Protein AF-A0A2D6IM66-F1 (afdb_monomer)

Nearest PDB structures (foldseek):
  6egs-assembly1_A  TM=6.282E-01  e=2.898E-07  Homo sapiens
  2z86-assembly1_A  TM=6.548E-01  e=1.686E-06  Escherichia coli
  8bz8-assembly2_D  TM=4.726E-01  e=1.027E-08  Listeria monocytogenes
  5hea-assembly1_A  TM=4.832E-01  e=6.382E-07  Streptococcus parasanguinis FW213
  6tqg-assembly1_C  TM=3.769E-01  e=3.530E-04  Pseudomonas aeruginosa

Radius of gyration: 18.78 Å; Cα contacts (8 Å, |Δi|>4): 529; chains: 1; bounding box: 43×39×56 Å

Mean predicted aligned error: 4.08 Å

Structure (mmCIF, N/CA/C/O backbone):
data_AF-A0A2D6IM66-F1
#
_entry.id   AF-A0A2D6IM66-F1
#
loop_
_atom_site.group_PDB
_atom_site.id
_atom_site.type_symbol
_atom_site.label_atom_id
_atom_site.label_alt_id
_atom_site.label_comp_id
_atom_site.label_asym_id
_atom_site.label_entity_id
_atom_site.label_seq_id
_atom_site.pdbx_PDB_ins_code
_atom_site.Cartn_x
_atom_site.Cartn_y
_atom_site.Cartn_z
_atom_site.occupancy
_atom_site.B_iso_or_equiv
_atom_site.auth_seq_id
_atom_site.auth_comp_id
_atom_site.auth_asym_id
_atom_site.auth_atom_id
_atom_site.pdbx_PDB_model_num
ATOM 1 N N . MET A 1 1 ? -12.657 7.167 21.399 1.00 74.81 1 MET A N 1
ATOM 2 C CA . MET A 1 1 ? -12.682 7.516 19.960 1.00 74.81 1 MET A CA 1
ATOM 3 C C . MET A 1 1 ? -12.787 6.211 19.191 1.00 74.81 1 MET A C 1
ATOM 5 O O . MET A 1 1 ? -12.173 5.260 19.649 1.00 74.81 1 MET A O 1
ATOM 9 N N . GLN A 1 2 ? -13.579 6.144 18.117 1.00 94.25 2 GLN A N 1
ATOM 10 C CA . GLN A 1 2 ? -13.809 4.895 17.370 1.00 94.25 2 GLN A CA 1
ATOM 11 C C . GLN A 1 2 ? -13.023 4.867 16.054 1.00 94.25 2 GLN A C 1
ATOM 13 O O . GLN A 1 2 ? -13.019 5.868 15.326 1.00 94.25 2 GLN A O 1
ATOM 18 N N . LEU A 1 3 ? -12.405 3.727 15.748 1.00 98.38 3 LEU A N 1
ATOM 19 C CA . LEU A 1 3 ? -11.647 3.462 14.527 1.00 98.38 3 LEU A CA 1
ATOM 20 C C . LEU A 1 3 ? -12.391 2.494 13.605 1.00 98.38 3 LEU A C 1
ATOM 22 O O . LEU A 1 3 ? -12.721 1.379 14.005 1.00 98.38 3 LEU A O 1
ATOM 26 N N . SER A 1 4 ? -12.554 2.890 12.343 1.00 98.75 4 SER A N 1
ATOM 27 C CA . SER A 1 4 ? -12.973 1.990 11.268 1.00 98.75 4 SER A CA 1
ATOM 28 C C . SER A 1 4 ? -11.780 1.634 10.383 1.00 98.75 4 SER A C 1
ATOM 30 O O . SER A 1 4 ? -11.225 2.497 9.698 1.00 98.75 4 SER A O 1
ATOM 32 N N . ALA A 1 5 ? -11.396 0.360 10.359 1.00 98.62 5 ALA A N 1
ATOM 33 C CA . ALA A 1 5 ? -10.477 -0.178 9.366 1.00 98.62 5 ALA A CA 1
ATOM 34 C C . ALA A 1 5 ? -11.246 -0.504 8.079 1.00 98.62 5 ALA A C 1
ATOM 36 O O . ALA A 1 5 ? -12.250 -1.215 8.107 1.00 98.62 5 ALA A O 1
ATOM 37 N N . ILE A 1 6 ? -10.780 0.022 6.950 1.00 98.75 6 ILE A N 1
ATOM 38 C CA . ILE A 1 6 ? -11.385 -0.154 5.632 1.00 98.75 6 ILE A CA 1
ATOM 39 C C . ILE A 1 6 ? -10.390 -0.891 4.746 1.00 98.75 6 ILE A C 1
ATOM 41 O O . ILE A 1 6 ? -9.316 -0.371 4.441 1.00 98.75 6 ILE A O 1
ATOM 45 N N . VAL A 1 7 ? -10.794 -2.069 4.287 1.00 98.50 7 VAL A N 1
ATOM 46 C CA . VAL A 1 7 ? -10.026 -2.909 3.374 1.00 98.50 7 VAL A CA 1
ATOM 47 C C . VAL A 1 7 ? -10.760 -3.001 2.046 1.00 98.50 7 VAL A C 1
ATOM 49 O O . VAL A 1 7 ? -11.928 -3.380 1.995 1.00 98.50 7 VAL A O 1
ATOM 52 N N . ILE A 1 8 ? -10.083 -2.658 0.954 1.00 97.31 8 ILE A N 1
ATOM 53 C CA . ILE A 1 8 ? -10.561 -2.976 -0.396 1.00 97.31 8 ILE A CA 1
ATOM 54 C C . ILE A 1 8 ? -9.842 -4.231 -0.872 1.00 97.31 8 ILE A C 1
ATOM 56 O O . ILE A 1 8 ? -8.655 -4.402 -0.597 1.00 97.31 8 ILE A O 1
ATOM 60 N N . THR A 1 9 ? -10.546 -5.123 -1.563 1.00 97.38 9 THR A N 1
ATOM 61 C CA . THR A 1 9 ? -9.959 -6.419 -1.911 1.00 97.38 9 THR A CA 1
ATOM 62 C C . THR A 1 9 ? -10.524 -7.013 -3.195 1.00 97.38 9 THR A C 1
ATOM 64 O O . THR A 1 9 ? -11.628 -6.660 -3.618 1.00 97.38 9 THR A O 1
ATOM 67 N N . ARG A 1 10 ? -9.737 -7.894 -3.822 1.00 96.56 10 ARG A N 1
ATOM 68 C CA . ARG A 1 10 ? -10.152 -8.781 -4.910 1.00 96.56 10 ARG A CA 1
ATOM 69 C C . ARG A 1 10 ? -9.217 -9.986 -4.990 1.00 96.56 10 ARG A C 1
ATOM 71 O O . ARG A 1 10 ? -8.074 -9.818 -5.398 1.00 96.56 10 ARG A O 1
ATOM 78 N N . ASN A 1 11 ? -9.741 -11.179 -4.741 1.00 96.56 11 ASN A N 1
ATOM 79 C CA . ASN A 1 11 ? -9.018 -12.450 -4.790 1.00 96.56 11 ASN A CA 1
ATOM 80 C C . ASN A 1 11 ? -7.753 -12.469 -3.907 1.00 96.56 11 ASN A C 1
ATOM 82 O O . ASN A 1 11 ? -6.636 -12.597 -4.405 1.00 96.56 11 ASN A O 1
ATOM 86 N N . GLU A 1 12 ? -7.942 -12.280 -2.605 1.00 96.56 12 GLU A N 1
ATOM 87 C CA . GLU A 1 12 ? -6.899 -12.182 -1.581 1.00 96.56 12 GLU A CA 1
ATOM 88 C C . GLU A 1 12 ? -7.106 -13.226 -0.468 1.00 96.56 12 GLU A C 1
ATOM 90 O O . GLU A 1 12 ? -6.846 -12.947 0.706 1.00 96.56 12 GLU A O 1
ATOM 95 N N . GLU A 1 13 ? -7.577 -14.435 -0.804 1.00 97.12 13 GLU A N 1
ATOM 96 C CA . GLU A 1 13 ? -7.816 -15.495 0.189 1.00 97.12 13 GLU A CA 1
ATOM 97 C C . GLU A 1 13 ? -6.552 -15.881 0.980 1.00 97.12 13 GLU A C 1
ATOM 99 O O . GLU A 1 13 ? -6.643 -16.210 2.159 1.00 97.12 13 GLU A O 1
ATOM 104 N N . ASP A 1 14 ? -5.367 -15.731 0.378 1.00 94.94 14 ASP A N 1
ATOM 105 C CA . ASP A 1 14 ? -4.066 -15.989 1.012 1.00 94.94 14 ASP A CA 1
ATOM 106 C C . ASP A 1 14 ? -3.632 -14.902 2.024 1.00 94.94 14 ASP A C 1
ATOM 108 O O . ASP A 1 14 ? -2.694 -15.102 2.808 1.00 94.94 14 ASP A O 1
ATOM 112 N N . ASN A 1 15 ? -4.254 -13.718 1.989 1.00 96.50 15 ASN A N 1
ATOM 113 C CA . ASN A 1 15 ? -3.792 -12.539 2.731 1.00 96.50 15 ASN A CA 1
ATOM 114 C C . ASN A 1 15 ? -4.840 -11.950 3.679 1.00 96.50 15 ASN A C 1
ATOM 116 O O . ASN A 1 15 ? -4.473 -11.418 4.731 1.00 96.50 15 ASN A O 1
ATOM 120 N N . ILE A 1 16 ? -6.127 -12.068 3.347 1.00 98.00 16 ILE A N 1
ATOM 121 C CA . ILE A 1 16 ? -7.202 -11.329 4.015 1.00 98.00 16 ILE A CA 1
ATOM 122 C C . ILE A 1 16 ? -7.293 -11.617 5.519 1.00 98.00 16 ILE A C 1
ATOM 124 O O . ILE A 1 16 ? -7.504 -10.694 6.302 1.00 98.00 16 ILE A O 1
ATOM 128 N N . GLU A 1 17 ? -7.064 -12.859 5.952 1.00 97.94 17 GLU A N 1
ATOM 129 C CA . GLU A 1 17 ? -7.083 -13.214 7.378 1.00 97.94 17 GLU A CA 1
ATOM 130 C C . GLU A 1 17 ? -5.935 -12.551 8.149 1.00 97.94 17 GLU A C 1
ATOM 132 O O . GLU A 1 17 ? -6.154 -11.986 9.223 1.00 97.94 17 GLU A O 1
ATOM 137 N N . ARG A 1 18 ? -4.718 -12.555 7.586 1.00 97.56 18 ARG A N 1
ATOM 138 C CA . ARG A 1 18 ? -3.548 -11.891 8.186 1.00 97.56 18 ARG A CA 1
ATOM 139 C C . ARG A 1 18 ? -3.778 -10.384 8.290 1.00 97.56 18 ARG A C 1
ATOM 141 O O . ARG A 1 18 ? -3.550 -9.803 9.348 1.00 97.56 18 ARG A O 1
ATOM 148 N N . CYS A 1 19 ? -4.292 -9.779 7.220 1.00 98.44 19 CYS A N 1
ATOM 149 C CA . CYS A 1 19 ? -4.652 -8.365 7.180 1.00 98.44 19 CYS A CA 1
ATOM 150 C C . CYS A 1 19 ? -5.661 -8.017 8.288 1.00 98.44 19 CYS A C 1
ATOM 152 O O . CYS A 1 19 ? -5.377 -7.178 9.143 1.00 98.44 19 CYS A O 1
ATOM 154 N N . LEU A 1 20 ? -6.799 -8.720 8.342 1.00 98.56 20 LEU A N 1
ATOM 155 C CA . LEU A 1 20 ? -7.880 -8.459 9.301 1.00 98.56 20 LEU A CA 1
ATOM 156 C C . LEU A 1 20 ? -7.516 -8.773 10.754 1.00 98.56 20 LEU A C 1
ATOM 158 O O . LEU A 1 20 ? -8.063 -8.141 11.663 1.00 98.56 20 LEU A O 1
ATOM 162 N N . THR A 1 21 ? -6.602 -9.719 10.973 1.00 98.44 21 THR A N 1
ATOM 163 C CA . THR A 1 21 ? -6.023 -9.992 12.294 1.00 98.44 21 THR A CA 1
ATOM 164 C C . THR A 1 21 ? -5.158 -8.820 12.749 1.00 98.44 21 THR A C 1
ATOM 166 O O . THR A 1 21 ? -5.305 -8.357 13.876 1.00 98.44 21 THR A O 1
ATOM 169 N N . SER A 1 22 ? -4.322 -8.272 11.859 1.00 98.50 22 SER A N 1
ATOM 170 C CA . SER A 1 22 ? -3.440 -7.140 12.180 1.00 98.50 22 SER A CA 1
ATOM 171 C C . SER A 1 22 ? -4.186 -5.845 12.524 1.00 98.50 22 SER A C 1
ATOM 173 O O . SER A 1 22 ? -3.658 -4.986 13.221 1.00 98.50 22 SER A O 1
ATOM 175 N N . VAL A 1 23 ? -5.442 -5.712 12.083 1.00 98.38 23 VAL A N 1
ATOM 176 C CA . VAL A 1 23 ? -6.321 -4.574 12.404 1.00 98.38 23 VAL A CA 1
ATOM 177 C C . VAL A 1 23 ? -7.443 -4.933 13.381 1.00 98.38 23 VAL A C 1
ATOM 179 O O . VAL A 1 23 ? -8.423 -4.199 13.489 1.00 98.38 23 VAL A O 1
ATOM 182 N N . ALA A 1 24 ? -7.327 -6.043 14.117 1.00 97.94 24 ALA A N 1
ATOM 183 C CA . ALA A 1 24 ? -8.343 -6.474 15.084 1.00 97.94 24 ALA A CA 1
ATOM 184 C C . ALA A 1 2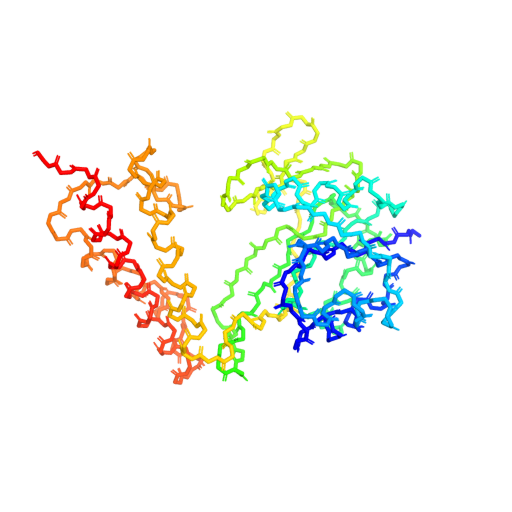4 ? -8.552 -5.486 16.250 1.00 97.94 24 ALA A C 1
ATOM 186 O O . ALA A 1 24 ? -9.546 -5.583 16.962 1.00 97.94 24 ALA A O 1
ATOM 187 N N . PHE A 1 25 ? -7.639 -4.527 16.433 1.00 97.81 25 PHE A N 1
ATOM 188 C CA . PHE A 1 25 ? -7.767 -3.435 17.399 1.00 97.81 25 PHE A CA 1
ATOM 189 C C . PHE A 1 25 ? -8.734 -2.320 16.962 1.00 97.81 25 PHE A C 1
ATOM 191 O O . PHE A 1 25 ? -9.028 -1.434 17.762 1.00 97.81 25 PHE A O 1
ATOM 198 N N . ALA A 1 26 ? -9.200 -2.323 15.708 1.00 98.31 26 ALA A N 1
ATOM 199 C CA . ALA A 1 26 ? -10.219 -1.391 15.236 1.00 98.31 26 ALA A CA 1
ATOM 200 C C . ALA A 1 26 ? -11.612 -1.790 15.752 1.00 98.31 26 ALA A C 1
ATOM 202 O O . ALA A 1 26 ? -11.974 -2.967 15.724 1.00 98.31 26 ALA A O 1
ATOM 203 N N . ASP A 1 27 ? -12.420 -0.806 16.155 1.00 98.31 27 ASP A N 1
ATOM 204 C CA . ASP A 1 27 ? -13.800 -1.024 16.611 1.00 98.31 27 ASP A CA 1
ATOM 205 C C . ASP A 1 27 ? -14.706 -1.555 15.489 1.00 98.31 27 ASP A C 1
ATOM 207 O O . ASP A 1 27 ? -15.668 -2.284 15.731 1.00 98.31 27 ASP A O 1
ATOM 211 N N . GLU A 1 28 ? -14.403 -1.179 14.246 1.00 98.44 28 GLU A N 1
ATOM 212 C CA . GLU A 1 28 ? -15.143 -1.577 13.056 1.00 98.44 28 GLU A CA 1
ATOM 213 C C . GLU A 1 28 ? -14.173 -2.022 11.955 1.00 98.44 28 GLU A C 1
ATOM 215 O O . GLU A 1 28 ? -13.211 -1.328 11.634 1.00 98.44 28 GLU A O 1
ATOM 220 N N . ARG A 1 29 ? -14.434 -3.181 11.342 1.00 98.62 29 ARG A N 1
ATOM 221 C CA . ARG A 1 29 ? -13.670 -3.695 10.195 1.00 98.62 29 ARG A CA 1
ATOM 222 C C . ARG A 1 29 ? -14.607 -3.848 9.006 1.00 98.62 29 ARG A C 1
ATOM 224 O O . ARG A 1 29 ? -15.554 -4.634 9.055 1.00 98.62 29 ARG A O 1
ATOM 231 N N . ILE A 1 30 ? -14.349 -3.083 7.953 1.00 98.81 30 ILE A N 1
ATOM 232 C CA . ILE A 1 30 ? -15.144 -3.027 6.726 1.00 98.81 30 ILE A CA 1
ATOM 233 C C . ILE A 1 30 ? -14.305 -3.578 5.587 1.00 98.81 30 ILE A C 1
ATOM 235 O O . ILE A 1 30 ? -13.210 -3.086 5.326 1.00 98.81 30 ILE A O 1
ATOM 239 N N . VAL A 1 31 ? -14.848 -4.555 4.870 1.00 98.81 31 VAL A N 1
ATOM 240 C CA . VAL A 1 31 ? -14.244 -5.092 3.651 1.00 98.81 31 VAL A CA 1
ATOM 241 C C . VAL A 1 31 ? -15.145 -4.755 2.472 1.00 98.81 31 VAL A C 1
ATOM 243 O O . VAL A 1 31 ? -16.330 -5.086 2.472 1.00 98.81 31 VAL A O 1
ATOM 246 N N . VAL A 1 32 ? -14.584 -4.098 1.460 1.00 98.56 32 VAL A N 1
ATOM 247 C CA . VAL A 1 32 ? -15.250 -3.814 0.187 1.00 98.56 32 VAL A CA 1
ATOM 248 C C . VAL A 1 32 ? -14.656 -4.730 -0.879 1.00 98.56 32 VAL A C 1
ATOM 250 O O . VAL A 1 32 ? -13.612 -4.443 -1.473 1.00 98.56 32 VAL A O 1
ATOM 253 N N . ASP A 1 33 ? -15.330 -5.854 -1.086 1.00 98.50 33 ASP A N 1
ATOM 254 C CA . ASP A 1 33 ? -14.936 -6.917 -1.999 1.00 98.50 33 ASP A CA 1
ATOM 255 C C . ASP A 1 33 ? -15.358 -6.602 -3.438 1.00 98.50 33 ASP A C 1
ATOM 257 O O . ASP A 1 33 ? -16.528 -6.324 -3.716 1.00 98.50 33 ASP A O 1
ATOM 261 N N . ALA A 1 34 ? -14.396 -6.645 -4.356 1.00 97.88 34 ALA A N 1
ATOM 262 C CA . ALA A 1 34 ? -14.591 -6.342 -5.767 1.00 97.88 34 ALA A CA 1
ATOM 263 C C . ALA A 1 34 ? -14.955 -7.592 -6.586 1.00 97.88 34 ALA A C 1
ATOM 265 O O . ALA A 1 34 ? -14.279 -7.913 -7.569 1.00 97.88 34 ALA A O 1
ATOM 266 N N . GLU A 1 35 ? -16.009 -8.285 -6.149 1.00 97.75 35 GLU A N 1
ATOM 267 C CA . GLU A 1 35 ? -16.526 -9.522 -6.750 1.00 97.75 35 GLU A CA 1
ATOM 268 C C . GLU A 1 35 ? -15.447 -10.610 -6.834 1.00 97.75 35 GLU A C 1
ATOM 270 O O . GLU A 1 35 ? -15.128 -11.124 -7.914 1.00 97.75 35 GLU A O 1
ATOM 275 N N . SER A 1 36 ? -14.846 -10.935 -5.685 1.00 98.00 36 SER A N 1
ATOM 276 C CA . SER A 1 36 ? -13.891 -12.039 -5.608 1.00 98.00 36 SER A CA 1
ATOM 277 C C . SER A 1 36 ? -14.549 -13.357 -6.009 1.00 98.00 36 SER A C 1
ATOM 279 O O . SER A 1 36 ? -15.706 -13.631 -5.693 1.00 98.00 36 SER A O 1
ATOM 281 N N . THR A 1 37 ? -13.784 -14.186 -6.711 1.00 97.88 37 THR A N 1
ATOM 282 C CA . THR A 1 37 ? -14.204 -15.517 -7.173 1.00 97.88 37 THR A CA 1
ATOM 283 C C . THR A 1 37 ? -13.642 -16.644 -6.308 1.00 97.88 37 THR A C 1
ATOM 285 O O . THR A 1 37 ? -13.947 -17.810 -6.545 1.00 97.88 37 THR A O 1
ATOM 288 N N . ASP A 1 38 ? -12.784 -16.302 -5.351 1.00 97.81 38 ASP A N 1
ATOM 289 C CA . ASP A 1 38 ? -12.163 -17.204 -4.386 1.00 97.81 38 ASP A CA 1
ATOM 290 C C . ASP A 1 38 ? -12.855 -17.094 -3.007 1.00 97.81 38 ASP A C 1
ATOM 292 O O . ASP A 1 38 ? -13.968 -16.569 -2.891 1.00 97.81 38 ASP A O 1
ATOM 296 N N . LYS A 1 39 ? -12.227 -17.589 -1.933 1.00 98.25 39 LYS A N 1
ATOM 297 C CA . LYS A 1 39 ? -12.824 -17.568 -0.587 1.00 98.25 39 LYS A CA 1
ATOM 298 C C . LYS A 1 39 ? -12.686 -16.232 0.150 1.00 98.25 39 LYS A C 1
ATOM 300 O O . LYS A 1 39 ? -13.132 -16.150 1.295 1.00 98.25 39 LYS A O 1
ATOM 305 N N . THR A 1 40 ? -12.144 -15.180 -0.470 1.00 98.44 40 THR A N 1
ATOM 306 C CA . THR A 1 40 ? -11.838 -13.892 0.187 1.00 98.44 40 THR A CA 1
ATOM 307 C C . THR A 1 40 ? -13.005 -13.342 1.002 1.00 98.44 40 THR A C 1
ATOM 309 O O . THR A 1 40 ? -12.856 -13.041 2.186 1.00 98.44 40 THR A O 1
ATOM 312 N N . ALA A 1 41 ? -14.190 -13.232 0.392 1.00 98.31 41 ALA A N 1
ATOM 313 C CA . ALA A 1 41 ? -15.358 -12.653 1.052 1.00 98.31 41 ALA A CA 1
ATOM 314 C C . ALA A 1 41 ? -15.859 -13.510 2.225 1.00 98.31 41 ALA A C 1
ATOM 316 O O . ALA A 1 41 ? -16.383 -12.969 3.196 1.00 98.31 41 ALA A O 1
ATOM 317 N N . GLN A 1 42 ? -15.717 -14.837 2.141 1.00 98.62 42 GLN A N 1
ATOM 318 C CA . GLN A 1 42 ? -16.097 -15.745 3.221 1.00 98.62 42 GLN A CA 1
ATOM 319 C C . GLN A 1 42 ? -15.126 -15.617 4.398 1.00 98.62 42 GLN A C 1
ATOM 321 O O . GLN A 1 42 ? -15.562 -15.319 5.505 1.00 98.62 42 GLN A O 1
ATOM 326 N N . LEU A 1 43 ? -13.820 -15.721 4.133 1.00 98.62 43 LEU A N 1
ATOM 327 C CA . LEU A 1 43 ? -12.769 -15.583 5.146 1.00 98.62 43 LEU A CA 1
ATOM 328 C C . LEU A 1 43 ? -12.834 -14.225 5.859 1.00 98.62 43 LEU A C 1
ATOM 330 O O . LEU A 1 43 ? -12.674 -14.146 7.074 1.00 98.62 43 LEU A O 1
ATOM 334 N N . ALA A 1 44 ? -13.153 -13.152 5.131 1.00 98.56 44 ALA A N 1
ATOM 335 C CA . ALA A 1 44 ? -13.359 -11.835 5.723 1.00 98.56 44 ALA A CA 1
ATOM 336 C C . ALA A 1 44 ? -14.527 -11.790 6.727 1.00 98.56 44 ALA A C 1
ATOM 338 O O . ALA A 1 44 ? -14.406 -11.164 7.784 1.00 98.56 44 ALA A O 1
ATOM 339 N N . ARG A 1 45 ? -15.656 -12.449 6.418 1.00 98.56 45 ARG A N 1
ATOM 340 C CA . ARG A 1 45 ? -16.798 -12.545 7.346 1.00 98.56 45 ARG A CA 1
ATOM 341 C C . ARG A 1 45 ? -16.443 -13.376 8.570 1.00 98.56 45 ARG A C 1
ATOM 343 O O . ARG A 1 45 ? -16.753 -12.957 9.681 1.00 98.56 45 ARG A O 1
ATOM 350 N N . ASP A 1 46 ? -15.766 -14.503 8.367 1.00 98.25 46 ASP A N 1
ATOM 351 C CA . ASP A 1 46 ? -15.354 -15.406 9.446 1.00 98.25 46 ASP A CA 1
ATOM 352 C C . ASP A 1 46 ? -14.357 -14.729 10.399 1.00 98.25 46 ASP A C 1
ATOM 354 O O . ASP A 1 46 ? -14.434 -14.901 11.614 1.00 98.25 46 ASP A O 1
ATOM 358 N N . ALA A 1 47 ? -13.502 -13.848 9.871 1.00 97.56 47 ALA A N 1
ATOM 359 C CA . ALA A 1 47 ? -12.620 -12.991 10.659 1.00 97.56 47 ALA A CA 1
ATOM 360 C C . ALA A 1 47 ? -13.356 -11.852 11.402 1.00 97.56 47 ALA A C 1
ATOM 362 O O . ALA A 1 47 ? -12.721 -11.091 12.137 1.00 97.56 47 ALA A O 1
ATOM 363 N N . GLY A 1 48 ? -14.677 -11.716 11.243 1.00 96.75 48 GLY A N 1
ATOM 364 C CA . GLY A 1 48 ? -15.525 -10.743 11.935 1.00 96.75 48 GLY A CA 1
ATOM 365 C C . GLY A 1 48 ? -15.584 -9.360 11.281 1.00 96.75 48 GLY A C 1
ATOM 366 O O . GLY A 1 48 ? -15.816 -8.375 11.985 1.00 96.75 48 GLY A O 1
ATOM 367 N N . ALA A 1 49 ? -15.340 -9.258 9.971 1.00 98.50 49 ALA A N 1
ATOM 368 C CA . ALA A 1 49 ? -15.539 -8.022 9.218 1.00 98.50 49 ALA A CA 1
ATOM 369 C C . ALA A 1 49 ? -16.955 -7.925 8.626 1.00 98.50 49 ALA A C 1
ATOM 371 O O . ALA A 1 49 ? -17.578 -8.921 8.255 1.00 98.50 49 ALA A O 1
ATOM 372 N N . THR A 1 50 ? -17.446 -6.696 8.462 1.00 98.69 50 THR A N 1
ATOM 373 C CA . THR A 1 50 ? -18.634 -6.424 7.644 1.00 98.69 50 THR A CA 1
ATOM 374 C C . THR A 1 50 ? -18.217 -6.358 6.179 1.00 98.69 50 THR A C 1
ATOM 376 O O . THR A 1 50 ? -17.423 -5.498 5.797 1.00 98.69 50 THR A O 1
ATOM 379 N N . VAL A 1 51 ? -18.742 -7.268 5.357 1.00 98.81 51 VAL A N 1
ATOM 380 C CA . VAL A 1 51 ? -18.332 -7.422 3.953 1.00 98.81 51 VAL A CA 1
ATOM 381 C C . VAL A 1 51 ? -19.400 -6.887 3.005 1.00 98.81 51 VAL A C 1
ATOM 383 O O . VAL A 1 51 ? -20.529 -7.379 2.989 1.00 98.81 51 VAL A O 1
ATOM 386 N N . PHE A 1 52 ? -19.009 -5.939 2.158 1.00 98.69 52 PHE A N 1
ATOM 387 C CA . PHE A 1 52 ? -19.804 -5.418 1.051 1.00 98.69 52 PHE A CA 1
ATOM 388 C C . PHE A 1 52 ? -19.227 -5.918 -0.271 1.00 98.69 52 PHE A C 1
ATOM 390 O O . PHE A 1 52 ? -18.091 -5.591 -0.604 1.00 98.69 52 PHE A O 1
ATOM 397 N N . VAL A 1 53 ? -20.010 -6.679 -1.035 1.00 98.38 53 VAL A N 1
ATOM 398 C CA . VAL A 1 53 ? -19.616 -7.157 -2.369 1.00 98.38 53 VAL A CA 1
ATOM 399 C C . VAL A 1 53 ? -20.192 -6.217 -3.418 1.00 98.38 53 VAL A C 1
ATOM 401 O O . VAL A 1 53 ? -21.394 -5.943 -3.404 1.00 98.38 53 VAL A O 1
ATOM 404 N N . ARG A 1 54 ? -19.348 -5.703 -4.316 1.00 97.31 54 ARG A N 1
ATOM 405 C CA . ARG A 1 54 ? -19.775 -4.805 -5.396 1.00 97.31 54 ARG A CA 1
ATOM 406 C C . ARG A 1 54 ? -18.803 -4.808 -6.580 1.00 97.31 54 ARG A C 1
ATOM 408 O O . ARG A 1 54 ? -17.624 -5.082 -6.373 1.00 97.31 54 ARG A O 1
ATOM 415 N N . PRO A 1 55 ? -19.245 -4.405 -7.785 1.00 96.62 55 PRO A N 1
ATOM 416 C CA . PRO A 1 55 ? -18.355 -4.238 -8.932 1.00 96.62 55 PRO A CA 1
ATOM 417 C C . PRO A 1 55 ? -17.205 -3.269 -8.649 1.00 96.62 55 PRO A C 1
ATOM 419 O O . PRO A 1 55 ? -17.338 -2.387 -7.802 1.00 96.62 55 PRO A O 1
ATOM 422 N N . TRP A 1 56 ? -16.099 -3.393 -9.390 1.00 94.25 56 TRP A N 1
ATOM 423 C CA . TRP A 1 56 ? -14.920 -2.526 -9.265 1.00 94.25 56 TRP A CA 1
ATOM 424 C C . TRP A 1 56 ? -15.072 -1.206 -10.050 1.00 94.25 56 TRP A C 1
ATOM 426 O O . TRP A 1 56 ? -14.907 -1.214 -11.272 1.00 94.25 56 TRP A O 1
ATOM 436 N N . PRO A 1 57 ? -15.314 -0.049 -9.397 1.00 92.00 57 PRO A N 1
ATOM 437 C CA . PRO A 1 57 ? -15.354 1.247 -10.083 1.00 92.00 57 PRO A CA 1
ATOM 438 C C . PRO A 1 57 ? -13.971 1.909 -10.241 1.00 92.00 57 PRO A C 1
ATOM 440 O O . PRO A 1 57 ? -13.869 2.943 -10.894 1.00 92.00 57 PRO A O 1
ATOM 443 N N . GLY A 1 58 ? -12.926 1.368 -9.603 1.00 90.62 58 GLY A N 1
ATOM 444 C CA . GLY A 1 58 ? -11.623 2.020 -9.423 1.00 90.62 58 GLY A CA 1
ATOM 445 C C . GLY A 1 58 ? -11.235 2.173 -7.948 1.00 90.62 58 GLY A C 1
ATOM 446 O O . GLY A 1 58 ? -12.078 2.036 -7.060 1.00 90.62 58 GLY A O 1
ATOM 447 N N . TYR A 1 59 ? -9.957 2.469 -7.686 1.00 90.25 59 TYR A N 1
ATOM 448 C CA . TYR A 1 59 ? -9.392 2.501 -6.331 1.00 90.25 59 TYR A CA 1
ATOM 449 C C . TYR A 1 59 ? -10.048 3.559 -5.432 1.00 90.25 59 TYR A C 1
ATOM 451 O O . TYR A 1 59 ? -10.587 3.219 -4.379 1.00 90.25 59 TYR A O 1
ATOM 459 N N . GLY A 1 60 ? -10.053 4.826 -5.860 1.00 93.00 60 GLY A N 1
ATOM 460 C CA . GLY A 1 60 ? -10.646 5.934 -5.105 1.00 93.00 60 GLY A CA 1
ATOM 461 C C . GLY A 1 60 ? -12.129 5.726 -4.780 1.00 93.00 60 GLY A C 1
ATOM 462 O O . GLY A 1 60 ? -12.486 5.703 -3.599 1.00 93.00 60 GLY A O 1
ATOM 463 N N . PRO A 1 61 ? -12.996 5.458 -5.778 1.00 94.88 61 PRO A N 1
ATOM 464 C CA . PRO A 1 61 ? -14.413 5.223 -5.519 1.00 94.88 61 PRO A CA 1
ATOM 465 C C . PRO A 1 61 ? -14.688 3.983 -4.651 1.00 94.88 61 PRO A C 1
ATOM 467 O O . PRO A 1 61 ? -15.653 3.981 -3.886 1.00 94.88 61 PRO A O 1
ATOM 470 N N . GLN A 1 62 ? -13.858 2.931 -4.717 1.00 95.44 62 GLN A N 1
ATOM 471 C CA . GLN A 1 62 ? -13.982 1.767 -3.826 1.00 95.44 62 GLN A CA 1
ATOM 472 C C . GLN A 1 62 ? -13.652 2.136 -2.370 1.00 95.44 62 GLN A C 1
ATOM 474 O O . GLN A 1 62 ? -14.406 1.785 -1.460 1.00 95.44 62 GLN A O 1
ATOM 479 N N . LYS A 1 63 ? -12.573 2.900 -2.141 1.00 96.25 63 LYS A N 1
ATOM 480 C CA . LYS A 1 63 ? -12.201 3.399 -0.806 1.00 96.25 63 LYS A CA 1
ATOM 481 C C . LYS A 1 63 ? -13.254 4.361 -0.251 1.00 96.25 63 LYS A C 1
ATOM 483 O O . LYS A 1 63 ? -13.641 4.248 0.910 1.00 96.25 63 LYS A O 1
ATOM 488 N N . ASN A 1 64 ? -13.777 5.257 -1.085 1.00 96.31 64 ASN A N 1
ATOM 489 C CA . ASN A 1 64 ? -14.836 6.190 -0.699 1.00 96.31 64 ASN A CA 1
ATOM 490 C C . ASN A 1 64 ? -16.150 5.485 -0.353 1.00 96.31 64 ASN A C 1
ATOM 492 O O . ASN A 1 64 ? -16.832 5.907 0.581 1.00 96.31 64 ASN A O 1
ATOM 496 N N . PHE A 1 65 ? -16.487 4.391 -1.044 1.00 97.62 65 PHE A N 1
ATOM 497 C CA . PHE A 1 65 ? -17.620 3.556 -0.655 1.00 97.62 65 PHE A CA 1
ATOM 498 C C . PHE A 1 65 ? -17.425 2.997 0.760 1.00 97.62 65 PHE A C 1
ATOM 500 O O . PHE A 1 65 ? -18.309 3.162 1.595 1.00 97.62 65 PHE A O 1
ATOM 507 N N . GLY A 1 66 ? -16.254 2.420 1.062 1.00 97.62 66 GLY A N 1
ATOM 508 C CA . GLY A 1 66 ? -15.931 1.939 2.412 1.00 97.62 66 GLY A CA 1
ATOM 509 C C . GLY A 1 66 ? -16.006 3.044 3.471 1.00 97.62 66 GLY A C 1
ATOM 510 O O . GLY A 1 66 ? -16.612 2.853 4.522 1.00 97.62 66 GLY A O 1
ATOM 511 N N . ARG A 1 67 ? -15.497 4.243 3.157 1.00 97.38 67 ARG A N 1
ATOM 512 C CA . ARG A 1 67 ? -15.626 5.443 4.004 1.00 97.38 67 ARG A CA 1
ATOM 513 C C . ARG A 1 67 ? -17.079 5.809 4.296 1.00 97.38 67 ARG A C 1
ATOM 515 O O . ARG A 1 67 ? -17.376 6.217 5.412 1.00 97.38 67 ARG A O 1
ATOM 522 N N . ALA A 1 68 ? -17.968 5.701 3.312 1.00 97.31 68 ALA A N 1
ATOM 523 C CA . ALA A 1 68 ? -19.382 6.023 3.486 1.00 97.31 68 ALA A CA 1
ATOM 524 C C . ALA A 1 68 ? -20.119 5.012 4.382 1.00 97.31 68 ALA A C 1
ATOM 526 O O . ALA A 1 68 ? -21.116 5.375 5.000 1.00 97.31 68 ALA A O 1
ATOM 527 N N . GLN A 1 69 ? -19.629 3.769 4.468 1.00 98.00 69 GLN A N 1
ATOM 528 C CA . GLN A 1 69 ? -20.166 2.748 5.376 1.00 98.00 69 GLN A CA 1
ATOM 529 C C . GLN A 1 69 ? -19.610 2.867 6.805 1.00 98.00 69 GLN A C 1
ATOM 531 O O . GLN A 1 69 ? -20.224 2.361 7.742 1.00 98.00 69 GLN A O 1
ATOM 536 N N . ALA A 1 70 ? -18.462 3.530 6.970 1.00 97.88 70 ALA A N 1
ATOM 537 C CA . ALA A 1 70 ? -17.751 3.641 8.237 1.00 97.88 70 ALA A CA 1
ATOM 538 C C . ALA A 1 70 ? -18.438 4.567 9.247 1.00 97.88 70 ALA A C 1
ATOM 540 O O . ALA A 1 70 ? -18.861 5.683 8.924 1.00 97.88 70 ALA A O 1
ATOM 541 N N . LYS A 1 71 ? -18.474 4.122 10.504 1.00 97.12 71 LYS A N 1
ATOM 542 C CA . LYS A 1 71 ? -19.048 4.863 11.639 1.00 97.12 71 LYS A CA 1
ATOM 543 C C . LYS A 1 71 ? -17.990 5.537 12.508 1.00 97.12 71 LYS A C 1
ATOM 545 O O . LYS A 1 71 ? -18.306 6.510 13.194 1.00 97.12 71 LYS A O 1
ATOM 550 N N . GLY A 1 72 ? -16.751 5.056 12.444 1.00 97.12 72 GLY A N 1
ATOM 551 C CA . GLY A 1 72 ? -15.615 5.581 13.185 1.00 97.12 72 GLY A CA 1
ATOM 552 C C . GLY A 1 72 ? -15.349 7.057 12.904 1.00 97.12 72 GLY A C 1
ATOM 553 O O . GLY A 1 72 ? -15.618 7.594 11.824 1.00 97.12 72 GLY A O 1
ATOM 554 N N . GLU A 1 73 ? -14.812 7.736 13.911 1.00 97.19 73 GLU A N 1
ATOM 555 C CA . GLU A 1 73 ? -14.287 9.095 13.764 1.00 97.19 73 GLU A CA 1
ATOM 556 C C . GLU A 1 73 ? -12.993 9.076 12.940 1.00 97.19 73 GLU A C 1
ATOM 558 O O . GLU A 1 73 ? -12.753 9.961 12.115 1.00 97.19 73 GLU A O 1
ATOM 563 N N . TRP A 1 74 ? -12.201 8.020 13.131 1.00 98.25 74 TRP A N 1
ATOM 564 C CA . TRP A 1 74 ? -10.970 7.746 12.409 1.00 98.25 74 TRP A CA 1
ATOM 565 C C . TRP A 1 74 ? -11.166 6.620 11.405 1.00 98.25 74 TRP A C 1
ATOM 567 O O . TRP A 1 74 ? -11.876 5.649 11.668 1.00 98.25 74 TRP A O 1
ATOM 577 N N . LEU A 1 75 ? -10.500 6.753 10.263 1.00 98.50 75 LEU A N 1
ATOM 578 C CA . LEU A 1 75 ? -10.476 5.766 9.195 1.00 98.50 75 LEU A CA 1
ATOM 579 C C . LEU A 1 75 ? -9.047 5.306 8.963 1.00 98.50 75 LEU A C 1
ATOM 581 O O . LEU A 1 75 ? -8.172 6.138 8.718 1.00 98.50 75 LEU A O 1
ATOM 585 N N . LEU A 1 76 ? -8.834 3.996 8.974 1.00 98.50 76 LEU A N 1
ATOM 586 C CA . LEU A 1 76 ? -7.579 3.370 8.584 1.00 98.50 76 LEU A CA 1
ATOM 587 C C . LEU A 1 76 ? -7.801 2.570 7.298 1.00 98.50 76 LEU A C 1
ATOM 589 O O . LEU A 1 76 ? -8.463 1.539 7.309 1.00 98.50 76 LEU A O 1
ATOM 593 N N . PHE A 1 77 ? -7.258 3.045 6.183 1.00 98.19 77 PHE A N 1
ATOM 594 C CA . PHE A 1 77 ? -7.304 2.357 4.896 1.00 98.19 77 PHE A CA 1
ATOM 595 C C . PHE A 1 77 ? -6.123 1.402 4.774 1.00 98.19 77 PHE A C 1
ATOM 597 O O . PHE A 1 77 ? -4.982 1.851 4.823 1.00 98.19 77 PHE A O 1
ATOM 604 N N . ILE A 1 78 ? -6.385 0.119 4.557 1.00 96.94 78 ILE A N 1
ATOM 605 C CA . ILE A 1 78 ? -5.358 -0.923 4.431 1.00 96.94 78 ILE A CA 1
ATOM 606 C C . ILE A 1 78 ? -5.677 -1.759 3.194 1.00 96.94 78 ILE A C 1
ATOM 608 O O . ILE A 1 78 ? -6.842 -2.043 2.920 1.00 96.94 78 ILE A O 1
ATOM 612 N N . ASP A 1 79 ? -4.665 -2.118 2.415 1.00 96.06 79 ASP A N 1
ATOM 613 C CA . ASP A 1 79 ? -4.847 -3.050 1.301 1.00 96.06 79 ASP A CA 1
ATOM 614 C C . ASP A 1 79 ? -4.819 -4.494 1.839 1.00 96.06 79 ASP A C 1
ATOM 616 O O . ASP A 1 79 ? -4.151 -4.785 2.827 1.00 96.06 79 ASP A O 1
ATOM 620 N N . ALA A 1 80 ? -5.559 -5.423 1.231 1.00 96.88 80 ALA A N 1
ATOM 621 C CA . ALA A 1 80 ? -5.692 -6.781 1.777 1.00 96.88 80 ALA A CA 1
ATOM 622 C C . ALA A 1 80 ? -4.372 -7.582 1.834 1.00 96.88 80 ALA A C 1
ATOM 624 O O . ALA A 1 80 ? -4.296 -8.565 2.566 1.00 96.88 80 ALA A O 1
ATOM 625 N N . ASP A 1 81 ? -3.334 -7.151 1.111 1.00 96.00 81 ASP A N 1
ATOM 626 C CA . ASP A 1 81 ? -1.970 -7.684 1.160 1.00 96.00 81 ASP A CA 1
ATOM 627 C C . ASP A 1 81 ? -1.054 -6.937 2.157 1.00 96.00 81 ASP A C 1
ATOM 629 O O . ASP A 1 81 ? 0.143 -7.227 2.240 1.00 96.00 81 ASP A O 1
ATOM 633 N N . GLU A 1 82 ? -1.584 -5.997 2.941 1.00 97.75 82 GLU A N 1
ATOM 634 C CA . GLU A 1 82 ? -0.867 -5.247 3.975 1.00 97.75 82 GLU A CA 1
ATOM 635 C C . GLU A 1 82 ? -1.142 -5.786 5.3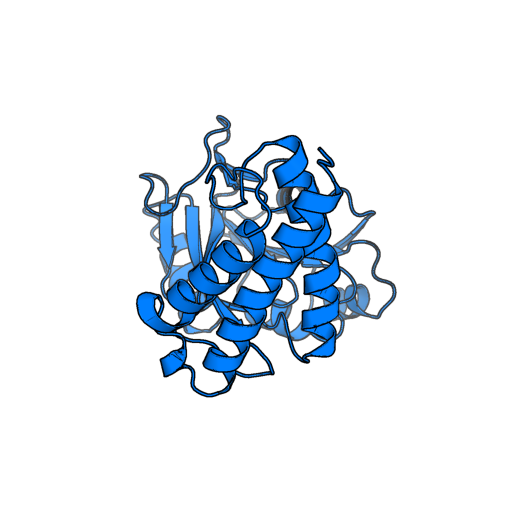95 1.00 97.75 82 GLU A C 1
ATOM 637 O O . GLU A 1 82 ? -2.194 -6.353 5.692 1.00 97.75 82 GLU A O 1
ATOM 642 N N . GLU A 1 83 ? -0.173 -5.601 6.290 1.00 98.12 83 GLU A N 1
ATOM 643 C CA . GLU A 1 83 ? -0.210 -6.050 7.684 1.00 98.12 83 GLU A CA 1
ATOM 644 C C . GLU A 1 83 ? 0.325 -4.949 8.610 1.00 98.12 83 GLU A C 1
ATOM 646 O O . GLU A 1 83 ? 1.458 -4.471 8.455 1.00 98.12 83 GLU A O 1
ATOM 651 N N . VAL A 1 84 ? -0.503 -4.544 9.576 1.00 98.62 84 VAL A N 1
ATOM 652 C CA . VAL A 1 84 ? -0.144 -3.578 10.621 1.00 98.62 84 VAL A CA 1
ATOM 653 C C . VAL A 1 84 ? 0.700 -4.272 11.688 1.00 98.62 84 VAL A C 1
ATOM 655 O O . VAL A 1 84 ? 0.274 -5.249 12.290 1.00 98.62 84 VAL A O 1
ATOM 658 N N . THR A 1 85 ? 1.909 -3.769 11.933 1.00 98.38 85 THR A N 1
ATOM 659 C CA . THR A 1 85 ? 2.760 -4.286 13.015 1.00 98.38 85 THR A CA 1
ATOM 660 C C . THR A 1 85 ? 2.296 -3.789 14.381 1.00 98.38 85 THR A C 1
ATOM 662 O O . THR A 1 85 ? 1.715 -2.710 14.476 1.00 98.38 85 THR A O 1
ATOM 665 N N . ASP A 1 86 ? 2.628 -4.516 15.450 1.00 98.25 86 ASP A N 1
ATOM 666 C CA . ASP A 1 86 ? 2.307 -4.110 16.829 1.00 98.25 86 ASP A CA 1
ATOM 667 C C . ASP A 1 86 ? 2.831 -2.701 17.164 1.00 98.25 86 ASP A C 1
ATOM 669 O O . ASP A 1 86 ? 2.139 -1.899 17.791 1.00 98.25 86 ASP A O 1
ATOM 673 N N . GLU A 1 87 ? 4.042 -2.366 16.700 1.00 98.19 87 GLU A N 1
ATOM 674 C CA . GLU A 1 87 ? 4.630 -1.028 16.853 1.00 98.19 87 GLU A CA 1
ATOM 675 C C . GLU A 1 87 ? 3.780 0.034 16.139 1.00 98.19 87 GLU A C 1
ATOM 677 O O . GLU A 1 87 ? 3.506 1.104 16.682 1.00 98.19 87 GLU A O 1
ATOM 682 N N . LEU A 1 88 ? 3.319 -0.263 14.921 1.00 98.44 88 LEU A N 1
ATOM 683 C CA . LEU A 1 88 ? 2.472 0.648 14.162 1.00 98.44 88 LEU A CA 1
ATOM 684 C C . LEU A 1 88 ? 1.083 0.794 14.783 1.00 98.44 88 LEU A C 1
ATOM 686 O O . LEU A 1 88 ? 0.564 1.908 14.826 1.00 98.44 88 LEU A O 1
ATOM 690 N N . GLN A 1 89 ? 0.505 -0.285 15.307 1.00 98.31 89 GLN A N 1
ATOM 691 C CA . GLN A 1 89 ? -0.743 -0.230 16.060 1.00 98.31 89 GLN A CA 1
ATOM 692 C C . GLN A 1 89 ? -0.625 0.735 17.247 1.00 98.31 89 GLN A C 1
ATOM 694 O O . GLN A 1 89 ? -1.493 1.591 17.418 1.00 98.31 89 GLN A O 1
ATOM 699 N N . GLN A 1 90 ? 0.451 0.643 18.038 1.00 98.00 90 GLN A N 1
ATOM 700 C CA . GLN A 1 90 ? 0.680 1.549 19.172 1.00 98.00 90 GLN A CA 1
ATOM 701 C C . GLN A 1 90 ? 0.725 3.014 18.721 1.00 98.00 90 GLN A C 1
ATOM 703 O O . GLN A 1 90 ? 0.027 3.851 19.295 1.00 98.00 90 GLN A O 1
ATOM 708 N N . LEU A 1 91 ? 1.462 3.311 17.643 1.00 97.75 91 LEU A N 1
ATOM 709 C CA . LEU A 1 91 ? 1.535 4.666 17.089 1.00 97.75 91 LEU A CA 1
ATOM 710 C C . LEU A 1 91 ? 0.193 5.165 16.536 1.00 97.75 91 LEU A C 1
ATOM 712 O O . LEU A 1 91 ? -0.103 6.351 16.649 1.00 97.75 91 LEU A O 1
ATOM 716 N N . ILE A 1 92 ? -0.622 4.293 15.933 1.00 98.00 92 ILE A N 1
ATOM 717 C CA . ILE A 1 92 ? -1.963 4.653 15.446 1.00 98.00 92 ILE A CA 1
ATOM 718 C C . ILE A 1 92 ? -2.865 5.029 16.625 1.00 98.00 92 ILE A C 1
ATOM 720 O O . ILE A 1 92 ? 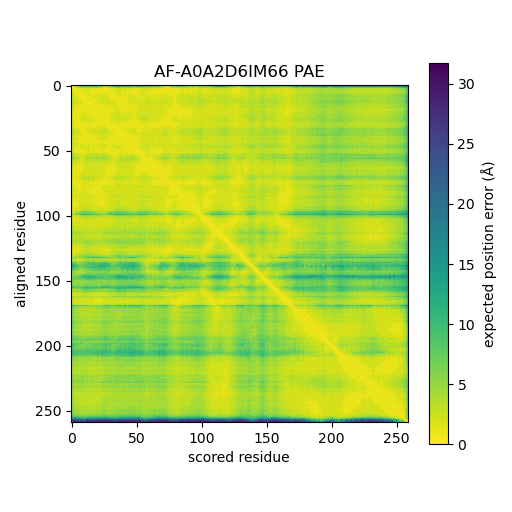-3.514 6.074 16.590 1.00 98.00 92 ILE A O 1
ATOM 724 N N . VAL A 1 93 ? -2.881 4.212 17.681 1.00 97.50 93 VAL A N 1
ATOM 725 C CA . VAL A 1 93 ? -3.690 4.474 18.882 1.00 97.50 93 VAL A CA 1
ATOM 726 C C . VAL A 1 93 ? -3.252 5.770 19.569 1.00 97.50 93 VAL A C 1
ATOM 728 O O . VAL A 1 93 ? -4.103 6.576 19.956 1.00 97.50 93 VAL A O 1
ATOM 731 N N . GLU A 1 94 ? -1.945 6.015 19.679 1.00 96.56 94 GLU A N 1
ATOM 732 C CA . GLU A 1 94 ? -1.402 7.263 20.224 1.00 96.56 94 GLU A CA 1
ATOM 733 C C . GLU A 1 94 ? -1.819 8.477 19.381 1.00 96.56 94 GLU A C 1
ATOM 735 O O . GLU A 1 94 ? -2.366 9.444 19.920 1.00 96.56 94 GLU A O 1
ATOM 740 N N . ALA A 1 95 ? -1.636 8.396 18.058 1.00 96.19 95 ALA A N 1
ATOM 741 C CA . ALA A 1 95 ? -1.989 9.454 17.115 1.00 96.19 95 ALA A CA 1
ATOM 742 C C . ALA A 1 95 ? -3.482 9.799 17.145 1.00 96.19 95 ALA A C 1
ATOM 744 O O . ALA A 1 95 ? -3.847 10.964 17.024 1.00 96.19 95 ALA A O 1
ATOM 745 N N . MET A 1 96 ? -4.349 8.804 17.336 1.00 96.50 96 MET A N 1
ATOM 746 C CA . MET A 1 96 ? -5.783 9.033 17.487 1.00 96.50 96 MET A CA 1
ATOM 747 C C . MET A 1 96 ? -6.134 9.671 18.830 1.00 96.50 96 MET A C 1
ATOM 749 O O . MET A 1 96 ? -7.024 10.514 18.871 1.00 96.50 96 MET A O 1
ATOM 753 N N . THR A 1 97 ? -5.464 9.264 19.914 1.00 95.06 97 THR A N 1
ATOM 754 C CA . THR A 1 97 ? -5.768 9.708 21.285 1.00 95.06 97 THR A CA 1
ATOM 755 C C . THR A 1 97 ? -5.374 11.166 21.512 1.00 95.06 97 THR A C 1
ATOM 757 O O . THR A 1 97 ? -6.147 11.919 22.101 1.00 95.06 97 THR A O 1
ATOM 760 N N . ASN A 1 98 ? -4.203 11.575 21.011 1.00 92.81 98 ASN A N 1
ATOM 761 C CA . ASN A 1 98 ? -3.692 12.947 21.100 1.00 92.81 98 ASN A CA 1
ATOM 762 C C . ASN A 1 98 ? -3.349 13.489 19.700 1.00 92.81 98 ASN A C 1
ATOM 764 O O . ASN A 1 98 ? -2.175 13.608 19.342 1.00 92.81 98 ASN A O 1
ATOM 768 N N . PRO A 1 99 ? -4.365 13.792 18.882 1.00 92.12 99 PRO A N 1
ATOM 769 C CA . PRO A 1 99 ? -4.155 14.127 17.484 1.00 92.12 99 PRO A CA 1
ATOM 770 C C . PRO A 1 99 ? -3.625 15.551 17.313 1.00 92.12 99 PRO A C 1
ATOM 772 O O . PRO A 1 99 ? -4.290 16.519 17.671 1.00 92.12 99 PRO A O 1
ATOM 775 N N . ASP A 1 100 ? -2.447 15.666 16.700 1.00 90.00 100 ASP A N 1
ATOM 776 C CA . ASP A 1 100 ? -1.874 16.933 16.211 1.00 90.00 100 ASP A CA 1
ATOM 777 C C . ASP A 1 100 ? -2.258 17.210 14.744 1.00 90.00 100 ASP A C 1
ATOM 779 O O . ASP A 1 100 ? -2.188 18.339 14.255 1.00 90.00 100 ASP A O 1
ATOM 783 N N . LYS A 1 101 ? -2.654 16.163 14.011 1.00 95.00 101 LYS A N 1
ATOM 784 C CA . LYS A 1 101 ? -2.938 16.206 12.574 1.00 95.00 101 LYS A CA 1
ATOM 785 C C . LYS A 1 101 ? -4.198 15.424 12.246 1.00 95.00 101 LYS A C 1
ATOM 787 O O . LYS A 1 101 ? -4.599 14.531 12.985 1.00 95.00 101 LYS A O 1
ATOM 792 N N . ASP A 1 102 ? -4.781 15.733 11.096 1.00 94.69 102 ASP A N 1
ATOM 793 C CA . ASP A 1 102 ? -5.965 15.035 10.593 1.00 94.69 102 ASP A CA 1
ATOM 794 C C . ASP A 1 102 ? -5.610 13.875 9.662 1.00 94.69 102 ASP A C 1
ATOM 796 O O . ASP A 1 102 ? -6.439 12.992 9.440 1.00 94.69 102 ASP A O 1
ATOM 800 N N . PHE A 1 103 ? -4.384 13.866 9.130 1.00 96.25 103 PHE A N 1
ATOM 801 C CA . PHE A 1 103 ? -3.892 12.867 8.190 1.00 96.25 103 PHE A CA 1
ATOM 802 C C . PHE A 1 103 ? -2.544 12.311 8.641 1.00 96.25 103 PHE A C 1
ATOM 804 O O . PHE A 1 103 ? -1.612 13.051 8.955 1.00 96.25 103 PHE A O 1
ATOM 811 N N . TYR A 1 104 ? -2.402 10.993 8.598 1.00 96.88 104 TYR A N 1
ATOM 812 C CA . TYR A 1 104 ? -1.172 10.307 8.961 1.00 96.88 104 TYR A CA 1
ATOM 813 C C . TYR A 1 104 ? -0.705 9.398 7.825 1.00 96.88 104 TYR A C 1
ATOM 815 O O . TYR A 1 104 ? -1.416 8.512 7.332 1.00 96.88 104 TYR A O 1
ATOM 823 N N . TRP A 1 105 ? 0.535 9.640 7.416 1.00 97.25 105 TRP A N 1
ATOM 824 C CA . TRP A 1 105 ? 1.259 8.855 6.435 1.00 97.25 105 TRP A CA 1
ATOM 825 C C . TRP A 1 105 ? 1.945 7.685 7.121 1.00 97.25 105 TRP A C 1
ATOM 827 O O . TRP A 1 105 ? 2.672 7.873 8.097 1.00 97.25 105 TRP A O 1
ATOM 837 N N . LEU A 1 106 ? 1.746 6.483 6.593 1.00 97.44 106 LEU A N 1
ATOM 838 C CA . LEU A 1 106 ? 2.350 5.271 7.138 1.00 97.44 106 LEU A CA 1
ATOM 839 C C . LEU A 1 106 ? 3.558 4.868 6.303 1.00 97.44 106 LEU A C 1
ATOM 841 O O . LEU A 1 106 ? 3.529 4.971 5.073 1.00 97.44 106 LEU A O 1
ATOM 845 N N . ARG A 1 107 ? 4.620 4.405 6.966 1.00 97.06 107 ARG A N 1
ATOM 846 C CA . ARG A 1 107 ? 5.805 3.862 6.299 1.00 97.06 107 ARG A CA 1
ATOM 847 C C . ARG A 1 107 ? 5.510 2.463 5.758 1.00 97.06 107 ARG A C 1
ATOM 849 O O . ARG A 1 107 ? 5.456 1.509 6.523 1.00 97.06 107 ARG A O 1
ATOM 856 N N . ILE A 1 108 ? 5.390 2.326 4.441 1.00 96.88 108 ILE A N 1
ATOM 857 C CA . ILE A 1 108 ? 5.084 1.049 3.780 1.00 96.88 108 ILE A CA 1
ATOM 858 C C . ILE A 1 108 ? 6.379 0.328 3.419 1.00 96.88 108 ILE A C 1
ATOM 860 O O . ILE A 1 108 ? 7.121 0.790 2.550 1.00 96.88 108 ILE A O 1
ATOM 864 N N . VAL A 1 109 ? 6.642 -0.806 4.061 1.00 96.94 109 VAL A N 1
ATOM 865 C CA . VAL A 1 109 ? 7.790 -1.676 3.791 1.00 96.94 109 VAL A CA 1
ATOM 866 C C . VAL A 1 109 ? 7.353 -2.792 2.852 1.00 96.94 109 VAL A C 1
ATOM 868 O O . VAL A 1 109 ? 6.513 -3.616 3.201 1.00 96.94 109 VAL A O 1
ATOM 871 N N . THR A 1 110 ? 7.940 -2.845 1.658 1.00 95.12 110 THR A N 1
ATOM 872 C CA . THR A 1 110 ? 7.650 -3.923 0.704 1.00 95.12 110 THR A CA 1
ATOM 873 C C . THR A 1 110 ? 8.234 -5.242 1.202 1.00 95.12 110 THR A C 1
ATOM 875 O O . THR A 1 110 ? 9.418 -5.314 1.530 1.00 95.12 110 THR A O 1
ATOM 878 N N . VAL A 1 111 ? 7.427 -6.301 1.211 1.00 95.81 111 VAL A N 1
ATOM 879 C CA . VAL A 1 111 ? 7.864 -7.681 1.428 1.00 95.81 111 VAL A CA 1
ATOM 880 C C . VAL A 1 111 ? 7.964 -8.366 0.06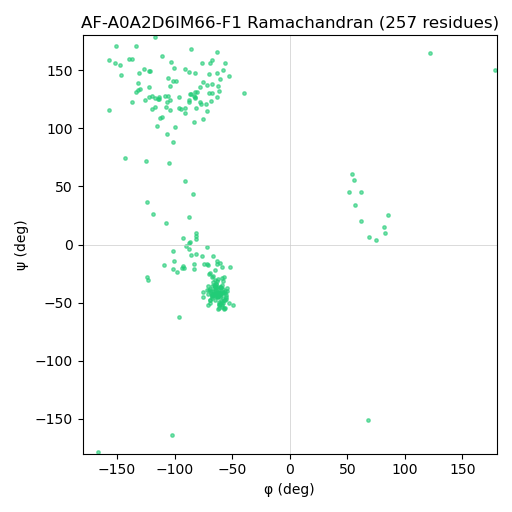8 1.00 95.81 111 VAL A C 1
ATOM 882 O O . VAL A 1 111 ? 6.973 -8.778 -0.533 1.00 95.81 111 VAL A O 1
ATOM 885 N N . PHE A 1 112 ? 9.191 -8.477 -0.431 1.00 95.50 112 PHE A N 1
ATOM 886 C CA . PHE A 1 112 ? 9.497 -9.052 -1.733 1.00 95.50 112 PHE A CA 1
ATOM 887 C C . PHE A 1 112 ? 10.078 -10.453 -1.569 1.00 95.50 112 PHE A C 1
ATOM 889 O O . PHE A 1 112 ? 11.065 -10.643 -0.859 1.00 95.50 112 PHE A O 1
ATOM 896 N N . LEU A 1 113 ? 9.465 -11.450 -2.214 1.00 94.38 113 LEU A N 1
ATOM 897 C CA . LEU A 1 113 ? 9.852 -12.862 -2.090 1.00 94.38 113 LEU A CA 1
ATOM 898 C C . LEU A 1 113 ? 9.954 -13.304 -0.622 1.00 94.38 113 LEU A C 1
ATOM 900 O O . LEU A 1 113 ? 10.916 -13.958 -0.215 1.00 94.38 113 LEU A O 1
ATOM 904 N N . ARG A 1 114 ? 8.951 -12.908 0.177 1.00 92.06 114 ARG A N 1
ATOM 905 C CA . ARG A 1 114 ? 8.860 -13.175 1.624 1.00 92.06 114 ARG A CA 1
ATOM 906 C C . ARG A 1 114 ? 9.992 -12.553 2.453 1.00 92.06 114 ARG A C 1
ATOM 908 O O . ARG A 1 114 ? 10.250 -12.997 3.567 1.00 92.06 114 ARG A O 1
ATOM 915 N N . ARG A 1 115 ? 10.681 -11.53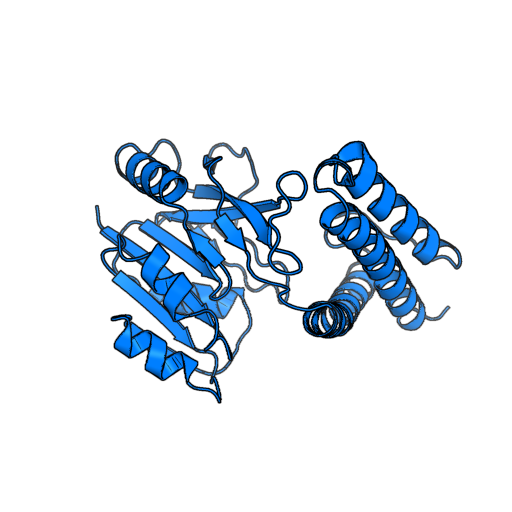7 1.924 1.00 94.56 115 ARG A N 1
ATOM 916 C CA . ARG A 1 115 ? 11.713 -10.784 2.644 1.00 94.56 115 ARG A CA 1
ATOM 917 C C . ARG A 1 115 ? 11.369 -9.296 2.681 1.00 94.56 115 ARG A C 1
ATOM 919 O O . ARG A 1 115 ? 11.130 -8.713 1.625 1.00 94.56 115 ARG A O 1
ATOM 926 N N . PRO A 1 116 ? 11.345 -8.672 3.865 1.00 96.19 116 PRO A N 1
ATOM 927 C CA . PRO A 1 116 ? 11.131 -7.237 3.968 1.00 96.19 116 PRO A CA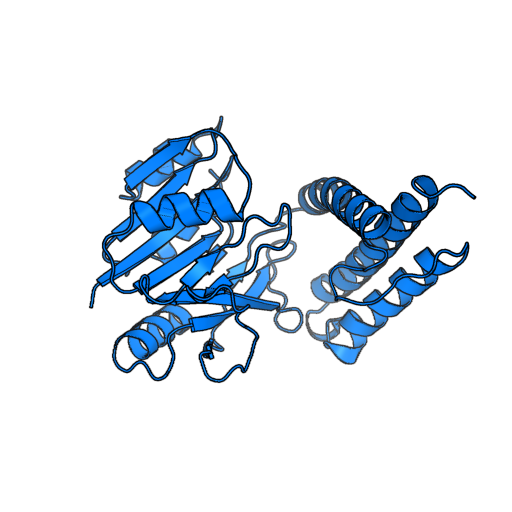 1
ATOM 928 C C . PRO A 1 116 ? 12.319 -6.464 3.389 1.00 96.19 116 PRO A C 1
ATOM 930 O O . PRO A 1 116 ? 13.475 -6.822 3.619 1.00 96.19 116 PRO A O 1
ATOM 933 N N . LEU A 1 117 ? 12.020 -5.401 2.644 1.00 96.62 117 LEU A N 1
ATOM 934 C CA . LEU A 1 117 ? 12.993 -4.460 2.100 1.00 96.62 117 LEU A CA 1
ATOM 935 C C . LEU A 1 117 ? 12.997 -3.194 2.968 1.00 96.62 117 LEU A C 1
ATOM 937 O O . LEU A 1 117 ? 12.244 -2.246 2.735 1.00 96.62 117 LEU A O 1
ATOM 941 N N . TRP A 1 118 ? 13.818 -3.191 4.015 1.00 96.00 118 TRP A N 1
ATOM 942 C CA . TRP A 1 118 ? 13.844 -2.157 5.051 1.00 96.00 118 TRP A CA 1
ATOM 943 C C . TRP A 1 118 ? 14.307 -0.793 4.548 1.00 96.00 118 TRP A C 1
ATOM 945 O O . TRP A 1 118 ? 13.914 0.231 5.113 1.00 96.00 118 TRP A O 1
ATOM 955 N N . HIS A 1 119 ? 15.119 -0.764 3.492 1.00 95.00 119 HIS A N 1
ATOM 956 C CA . HIS A 1 119 ? 15.608 0.470 2.880 1.00 95.00 119 HIS A CA 1
ATOM 957 C C . HIS A 1 119 ? 14.729 0.936 1.709 1.00 95.00 119 HIS A C 1
ATOM 959 O O . HIS A 1 119 ? 14.711 2.123 1.364 1.00 95.00 119 HIS A O 1
ATOM 965 N N . LEU A 1 120 ? 13.937 0.030 1.133 1.00 92.88 120 LEU A N 1
ATOM 966 C CA . LEU A 1 120 ? 13.057 0.292 -0.004 1.00 92.88 120 LEU A CA 1
ATOM 967 C C . LEU A 1 120 ? 11.591 0.392 0.437 1.00 92.88 120 LEU A C 1
ATOM 969 O O . LEU A 1 120 ? 10.757 -0.448 0.114 1.00 92.88 120 LEU A O 1
ATOM 973 N N . TYR A 1 121 ? 11.282 1.474 1.152 1.00 93.12 121 TYR A N 1
ATOM 974 C CA . TYR A 1 121 ? 9.937 1.783 1.641 1.00 93.12 121 TYR A CA 1
ATOM 975 C C . TYR A 1 121 ? 9.304 2.994 0.942 1.00 93.12 121 TYR A C 1
ATOM 977 O O . TYR A 1 121 ? 9.988 3.818 0.323 1.00 93.12 121 TYR A O 1
ATOM 985 N N . GLY A 1 122 ? 7.984 3.113 1.054 1.00 92.75 122 GLY A N 1
ATOM 986 C CA . GLY A 1 122 ? 7.187 4.265 0.633 1.00 92.75 122 GLY A CA 1
ATOM 987 C C . GLY A 1 122 ? 6.485 4.936 1.813 1.00 92.75 122 GLY A C 1
ATOM 988 O O . GLY A 1 122 ? 6.584 4.474 2.948 1.00 92.75 122 GLY A O 1
ATOM 989 N N . HIS A 1 123 ? 5.764 6.019 1.535 1.00 94.44 123 HIS A N 1
ATOM 990 C CA . HIS A 1 123 ? 4.788 6.572 2.469 1.00 94.44 123 HIS A CA 1
ATOM 991 C C . HIS A 1 123 ? 3.494 6.828 1.714 1.00 94.44 123 HIS A C 1
ATOM 993 O O . HIS A 1 123 ? 3.556 7.470 0.667 1.00 94.44 123 HIS A O 1
ATOM 999 N N . ASN A 1 124 ? 2.362 6.405 2.278 1.00 93.25 124 ASN A N 1
ATOM 1000 C CA . ASN A 1 124 ? 1.027 6.760 1.792 1.00 93.25 124 ASN A CA 1
ATOM 1001 C C . ASN A 1 124 ? 0.160 7.254 2.959 1.00 93.25 124 ASN A C 1
ATOM 1003 O O . ASN A 1 124 ? 0.317 6.744 4.074 1.00 93.25 124 ASN A O 1
ATOM 1007 N N . PRO A 1 125 ? -0.772 8.193 2.726 1.00 94.44 125 PRO A N 1
ATOM 1008 C CA . PRO A 1 125 ? -1.754 8.574 3.728 1.00 94.44 125 PRO A CA 1
ATOM 1009 C C . PRO A 1 125 ? -2.749 7.419 3.872 1.00 94.44 125 PRO A C 1
ATOM 1011 O O . PRO A 1 125 ? -3.439 7.061 2.916 1.00 94.44 125 PRO A O 1
ATOM 1014 N N . ARG A 1 126 ? -2.781 6.787 5.047 1.00 95.94 126 ARG A N 1
ATOM 1015 C CA . ARG A 1 126 ? -3.665 5.637 5.312 1.00 95.94 126 ARG A CA 1
ATOM 1016 C C . ARG A 1 126 ? -4.568 5.857 6.518 1.00 95.94 126 ARG A C 1
ATOM 1018 O O . ARG A 1 126 ? -5.662 5.313 6.526 1.00 95.94 126 ARG A O 1
ATOM 1025 N N . LEU A 1 127 ? -4.152 6.665 7.492 1.00 97.44 127 LEU A N 1
ATOM 1026 C CA . LEU A 1 127 ? -4.976 7.029 8.643 1.00 97.44 127 LEU A CA 1
ATOM 1027 C C . LEU A 1 127 ? -5.458 8.474 8.480 1.00 97.44 127 LEU A C 1
ATOM 1029 O O . LEU A 1 127 ? -4.651 9.370 8.238 1.00 97.44 127 LEU A O 1
ATOM 1033 N N . MET A 1 128 ? -6.763 8.704 8.591 1.00 96.25 128 MET A N 1
ATOM 1034 C CA . MET A 1 128 ? -7.341 10.046 8.498 1.00 96.25 128 MET A CA 1
ATOM 1035 C C . MET A 1 128 ? -8.579 10.204 9.378 1.00 96.25 128 MET A C 1
ATOM 1037 O O . MET A 1 128 ? -9.304 9.234 9.615 1.00 96.25 128 MET A O 1
ATOM 1041 N N . ARG A 1 129 ? -8.886 11.434 9.795 1.00 95.94 129 ARG A N 1
ATOM 1042 C CA . ARG A 1 129 ? -10.215 11.756 10.329 1.00 95.94 129 ARG A CA 1
ATOM 1043 C C . ARG A 1 129 ? -11.256 11.670 9.218 1.00 95.94 129 ARG A C 1
ATOM 1045 O O . ARG A 1 129 ? -11.111 12.298 8.169 1.00 95.94 129 ARG A O 1
ATOM 1052 N N . ARG A 1 130 ? -12.356 10.955 9.466 1.00 94.88 130 ARG A N 1
ATOM 1053 C CA . ARG A 1 130 ? -13.441 10.744 8.487 1.00 94.88 130 ARG A CA 1
ATOM 1054 C C . ARG A 1 130 ? -14.004 12.054 7.932 1.00 94.88 130 ARG A C 1
ATOM 1056 O O . ARG A 1 130 ? -14.363 12.129 6.754 1.00 94.88 130 ARG A O 1
ATOM 1063 N N . ALA A 1 131 ? -14.094 13.066 8.793 1.00 92.69 131 ALA A N 1
ATOM 1064 C CA . ALA A 1 131 ? -14.647 14.373 8.471 1.00 92.69 131 ALA A CA 1
ATOM 1065 C C . ALA A 1 131 ? -13.665 15.305 7.745 1.00 92.69 131 ALA A C 1
ATOM 1067 O O . ALA A 1 131 ? -14.109 16.356 7.304 1.00 92.69 131 ALA A O 1
ATOM 1068 N N . SER A 1 132 ? -12.381 14.956 7.601 1.00 92.75 132 SER A N 1
ATOM 1069 C CA . SER A 1 132 ? -11.366 15.882 7.071 1.00 92.75 132 SER A CA 1
ATOM 1070 C C . SER A 1 132 ? -11.067 15.689 5.582 1.00 92.75 132 SER A C 1
ATOM 1072 O O . SER A 1 132 ? -10.630 16.639 4.931 1.00 92.75 132 SER A O 1
ATOM 1074 N N . GLY A 1 133 ? -11.314 14.502 5.015 1.00 91.12 133 GLY A N 1
ATOM 1075 C CA . GLY A 1 133 ? -11.001 14.249 3.609 1.00 91.12 133 GLY A CA 1
ATOM 1076 C C . GLY A 1 133 ? -11.607 12.990 2.995 1.00 91.12 133 GLY A C 1
ATOM 1077 O O . GLY A 1 133 ? -12.357 12.241 3.632 1.00 91.12 133 GLY A O 1
ATOM 1078 N N . GLN A 1 134 ? -11.274 12.786 1.721 1.00 92.94 134 GLN A N 1
ATOM 1079 C CA . GLN A 1 134 ? -11.713 11.670 0.882 1.00 92.94 134 GLN A CA 1
ATOM 1080 C C . GLN A 1 134 ? -10.671 11.337 -0.197 1.00 92.94 134 GLN A C 1
ATOM 1082 O O . GLN A 1 134 ? -9.700 12.067 -0.377 1.00 92.94 134 GLN A O 1
ATOM 1087 N N . TRP A 1 135 ? -10.858 10.228 -0.913 1.00 93.25 135 TRP A N 1
ATOM 1088 C CA . TRP A 1 135 ? -10.013 9.865 -2.054 1.00 93.25 135 TRP A CA 1
ATOM 1089 C C . TRP A 1 135 ? -10.537 10.498 -3.346 1.00 93.25 135 TRP A C 1
ATOM 1091 O O . TRP A 1 135 ? -11.748 10.645 -3.506 1.00 93.25 135 TRP A O 1
ATOM 1101 N N . ASN A 1 136 ? -9.654 10.830 -4.283 1.00 89.81 136 ASN A N 1
ATOM 1102 C CA . ASN A 1 136 ? -10.054 11.299 -5.610 1.00 89.81 136 ASN A CA 1
AT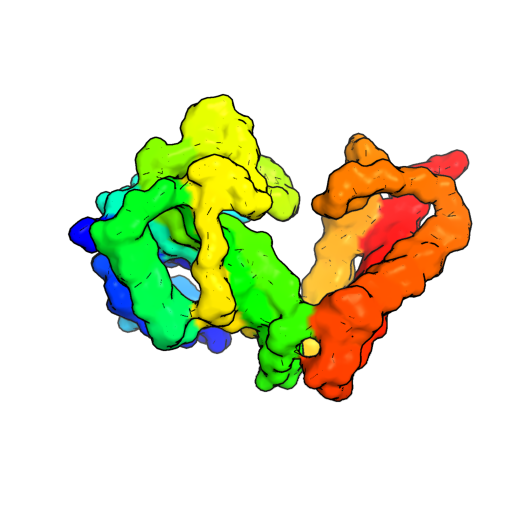OM 1103 C C . ASN A 1 136 ? -10.315 10.157 -6.606 1.00 89.81 136 ASN A C 1
ATOM 1105 O O . ASN A 1 136 ? -9.955 9.004 -6.370 1.00 89.81 136 ASN A O 1
ATOM 1109 N N . ASP A 1 137 ? -10.913 10.486 -7.752 1.00 85.12 137 ASP A N 1
ATOM 1110 C CA . ASP A 1 137 ? -11.337 9.510 -8.768 1.00 85.12 137 ASP A CA 1
ATOM 1111 C C . ASP A 1 137 ? -10.232 9.157 -9.784 1.00 85.12 137 ASP A C 1
ATOM 1113 O O . ASP A 1 137 ? -10.506 8.733 -10.912 1.00 85.12 137 ASP A O 1
ATOM 1117 N N . ALA A 1 138 ? -8.956 9.329 -9.417 1.00 77.50 138 ALA A N 1
ATOM 1118 C CA . ALA A 1 138 ? -7.855 8.942 -10.292 1.00 77.50 138 ALA A CA 1
ATOM 1119 C C . ALA A 1 138 ? -7.880 7.424 -10.563 1.00 77.50 138 ALA A C 1
ATOM 1121 O O . ALA A 1 138 ? -8.072 6.607 -9.660 1.00 77.50 138 ALA A O 1
ATOM 1122 N N . LYS A 1 139 ? -7.659 7.031 -11.826 1.00 70.56 139 LYS A N 1
ATOM 1123 C CA . LYS A 1 139 ? -7.706 5.617 -12.249 1.00 70.56 139 LYS A CA 1
ATOM 1124 C C . LYS A 1 139 ? -6.616 4.762 -11.597 1.00 70.56 139 LYS A C 1
ATOM 1126 O O . LYS A 1 139 ? -6.830 3.576 -11.360 1.00 70.56 139 LYS A O 1
ATOM 1131 N N . VAL A 1 140 ? -5.451 5.361 -11.355 1.00 68.38 140 VAL A N 1
ATOM 1132 C CA . VAL A 1 140 ? -4.277 4.760 -10.714 1.00 68.38 140 VAL A CA 1
ATOM 1133 C C . VAL A 1 140 ? -3.585 5.863 -9.913 1.00 68.38 140 VAL A C 1
ATOM 1135 O O . VAL A 1 140 ? -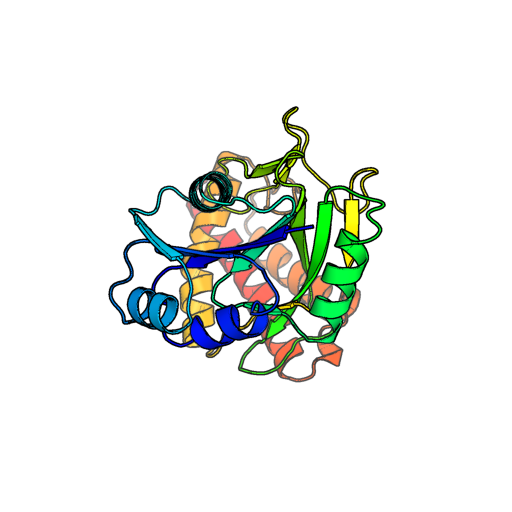3.578 7.011 -10.356 1.00 68.38 140 VAL A O 1
ATOM 1138 N N . HIS A 1 141 ? -2.986 5.521 -8.769 1.00 75.81 141 HIS A N 1
ATOM 1139 C CA . HIS A 1 141 ? -2.314 6.480 -7.880 1.00 75.81 141 HIS A CA 1
ATOM 1140 C C . HIS A 1 141 ? -3.261 7.547 -7.316 1.00 75.81 141 HIS A C 1
ATOM 1142 O O . HIS A 1 141 ? -2.934 8.737 -7.297 1.00 75.81 141 HIS A O 1
ATOM 1148 N N . GLU A 1 142 ? -4.431 7.102 -6.863 1.00 82.81 142 GLU A N 1
ATOM 1149 C CA . GLU A 1 142 ? -5.406 7.909 -6.145 1.00 82.81 142 GLU A CA 1
ATOM 1150 C C . GLU A 1 142 ? -4.785 8.620 -4.940 1.00 82.81 142 GLU A C 1
ATOM 1152 O O . GLU A 1 142 ? -3.872 8.119 -4.276 1.00 82.81 142 GLU A O 1
ATOM 1157 N N . GLN A 1 143 ? -5.270 9.829 -4.683 1.00 87.38 143 GLN A N 1
ATOM 1158 C CA . GLN A 1 143 ? -4.732 10.716 -3.659 1.00 87.38 143 GLN A CA 1
ATOM 1159 C C . GLN A 1 143 ? -5.822 11.058 -2.659 1.00 87.38 143 GLN A C 1
ATOM 1161 O O . GLN A 1 143 ? -7.004 11.097 -2.998 1.00 87.38 143 GLN A O 1
ATOM 1166 N N . VAL A 1 144 ? -5.398 11.288 -1.420 1.00 88.88 144 VAL A N 1
ATOM 1167 C CA . VAL A 1 144 ? -6.267 11.831 -0.383 1.00 88.88 144 VAL A CA 1
ATOM 1168 C C . VAL A 1 144 ? -6.306 13.342 -0.551 1.00 88.88 144 VAL A C 1
ATOM 1170 O O . VAL A 1 144 ? -5.262 13.988 -0.675 1.00 88.88 144 VAL A O 1
ATOM 1173 N N . GLU A 1 145 ? -7.511 13.883 -0.543 1.00 90.69 145 GLU A N 1
ATOM 1174 C CA . GLU A 1 145 ? -7.796 15.305 -0.644 1.00 90.69 145 GLU A CA 1
ATOM 1175 C C . GLU A 1 145 ? -8.597 15.756 0.579 1.00 90.69 145 GLU A C 1
ATOM 1177 O O . GLU A 1 145 ? -9.375 14.983 1.152 1.00 90.69 145 GLU A O 1
ATOM 1182 N N . THR A 1 146 ? -8.412 17.011 0.987 1.00 88.94 146 THR A N 1
ATOM 1183 C CA . THR A 1 146 ? -9.305 17.667 1.946 1.00 88.94 146 THR A CA 1
ATOM 1184 C C . THR A 1 146 ? -10.710 17.780 1.355 1.00 88.94 146 THR A C 1
ATOM 1186 O O . THR A 1 146 ? -10.910 17.678 0.143 1.00 88.94 146 THR A O 1
ATOM 1189 N N . ASN A 1 147 ? -11.708 18.083 2.186 1.00 82.94 147 ASN A N 1
ATOM 1190 C CA . ASN A 1 147 ? -13.055 18.384 1.679 1.00 82.94 147 ASN A CA 1
ATOM 1191 C C . ASN A 1 147 ? -13.106 19.606 0.737 1.00 82.94 147 ASN A C 1
ATOM 1193 O O . ASN A 1 147 ? -14.097 19.783 0.034 1.00 82.94 147 ASN A O 1
ATOM 1197 N N . MET A 1 148 ? -12.062 20.441 0.726 1.00 82.56 148 MET A N 1
ATOM 1198 C CA . MET A 1 148 ? -11.920 21.582 -0.184 1.00 82.56 148 MET A CA 1
ATOM 1199 C C . MET A 1 148 ? -11.254 21.199 -1.518 1.00 82.56 148 MET A C 1
ATOM 1201 O O . MET A 1 148 ? -11.065 22.062 -2.371 1.00 82.56 148 MET A O 1
ATOM 1205 N N . GLY A 1 149 ? -10.907 19.920 -1.715 1.00 83.44 149 GLY A N 1
ATOM 1206 C CA . GLY A 1 149 ? -10.238 19.419 -2.920 1.00 83.44 149 GLY A CA 1
ATOM 1207 C C . GLY A 1 149 ? -8.722 19.632 -2.925 1.00 83.44 149 GLY A C 1
ATOM 1208 O O . GLY A 1 149 ? -8.086 19.538 -3.973 1.00 83.44 149 GLY A O 1
ATOM 1209 N N . GLU A 1 150 ? -8.119 19.939 -1.773 1.00 87.69 150 GLU A N 1
ATOM 1210 C CA . GLU A 1 150 ? -6.675 20.150 -1.675 1.00 87.69 150 GLU A CA 1
ATOM 1211 C C . GLU A 1 150 ? -5.968 18.822 -1.432 1.00 87.69 150 GLU A C 1
ATOM 1213 O O . GLU A 1 150 ? -6.259 18.107 -0.472 1.00 87.69 150 GLU A O 1
ATOM 1218 N N . ARG A 1 151 ? -5.009 18.488 -2.294 1.00 88.44 151 ARG A N 1
ATOM 1219 C CA . ARG A 1 151 ? -4.213 17.270 -2.155 1.00 88.44 151 ARG A CA 1
ATOM 1220 C C . ARG A 1 151 ? -3.394 17.302 -0.866 1.00 88.44 151 ARG A C 1
ATOM 1222 O O . ARG A 1 151 ? -2.542 18.169 -0.700 1.00 88.44 151 ARG A O 1
ATOM 1229 N N . ILE A 1 152 ? -3.522 16.254 -0.057 1.00 90.69 152 ILE A N 1
ATOM 1230 C CA . ILE A 1 152 ? -2.641 16.035 1.090 1.00 90.69 152 ILE A CA 1
ATOM 1231 C C . ILE A 1 152 ? -1.261 15.598 0.598 1.00 90.69 152 ILE A C 1
ATOM 1233 O O . ILE A 1 152 ? -1.111 14.572 -0.077 1.00 90.69 152 ILE A O 1
ATOM 1237 N N . ALA A 1 153 ? -0.239 16.375 0.949 1.00 88.69 153 ALA A N 1
ATOM 1238 C CA . ALA A 1 153 ? 1.159 16.056 0.688 1.00 88.69 153 ALA A CA 1
ATOM 1239 C C . ALA A 1 153 ? 1.869 15.554 1.955 1.00 88.69 153 ALA A C 1
ATOM 1241 O O . ALA A 1 153 ? 1.453 15.811 3.082 1.00 88.69 153 ALA A O 1
ATOM 1242 N N . LEU A 1 154 ? 2.959 14.810 1.772 1.00 89.19 154 LEU A N 1
ATOM 1243 C CA . LEU A 1 154 ? 3.803 14.365 2.877 1.00 89.19 154 LEU A CA 1
ATOM 1244 C C . LEU A 1 154 ? 4.520 15.571 3.499 1.00 89.19 154 LEU A C 1
ATOM 1246 O O . LEU A 1 154 ? 5.268 16.254 2.802 1.00 89.19 154 LEU A O 1
ATOM 1250 N N . GLY A 1 155 ? 4.347 15.782 4.806 1.00 86.19 155 GLY A N 1
ATOM 1251 C CA . GLY A 1 155 ? 4.964 16.906 5.525 1.00 86.19 155 GLY A CA 1
ATOM 1252 C C . GLY A 1 155 ? 4.187 18.218 5.410 1.00 86.19 155 GLY A C 1
ATOM 1253 O O . GLY A 1 155 ? 4.699 19.261 5.807 1.00 86.19 155 GLY A O 1
ATOM 1254 N N . ASP A 1 156 ? 2.968 18.163 4.874 1.00 87.25 156 ASP A N 1
ATOM 1255 C CA . ASP A 1 156 ? 2.028 19.278 4.878 1.00 87.25 156 ASP A CA 1
ATOM 1256 C C . ASP A 1 156 ? 1.545 19.602 6.304 1.00 87.25 156 ASP A C 1
ATOM 1258 O O . ASP A 1 156 ? 1.576 18.735 7.181 1.00 87.25 156 ASP A O 1
ATOM 1262 N N . THR A 1 157 ? 1.056 20.823 6.533 1.00 87.19 157 THR A N 1
ATOM 1263 C CA . THR A 1 157 ? 0.609 21.343 7.841 1.00 87.19 157 THR A CA 1
ATOM 1264 C C . THR A 1 157 ? -0.490 20.495 8.480 1.00 87.19 157 THR A C 1
ATOM 1266 O O . THR A 1 157 ? -0.575 20.426 9.710 1.00 87.19 157 THR A O 1
ATOM 1269 N N . HIS A 1 158 ? -1.289 19.820 7.651 1.00 86.50 158 HIS A N 1
ATOM 1270 C CA . HIS A 1 158 ? -2.376 18.925 8.043 1.00 86.50 158 HIS A CA 1
ATOM 1271 C C . HIS A 1 158 ? -1.945 17.463 8.227 1.00 86.50 158 HIS A C 1
ATOM 1273 O O . HIS A 1 158 ? -2.780 16.630 8.584 1.00 86.50 158 HIS A O 1
ATOM 1279 N N . SER A 1 159 ? -0.668 17.130 7.995 1.00 93.94 159 SER A N 1
ATOM 1280 C CA . SER A 1 159 ? -0.185 15.748 7.968 1.00 93.94 159 SER A CA 1
ATOM 1281 C C . SER A 1 159 ? 1.004 15.459 8.892 1.00 93.94 159 SER A C 1
ATOM 1283 O O . SER A 1 159 ? 1.851 16.314 9.137 1.00 93.94 159 SER A O 1
ATOM 1285 N N . ALA A 1 160 ? 1.098 14.217 9.370 1.00 95.25 160 ALA A N 1
ATOM 1286 C CA . ALA A 1 160 ? 2.268 13.682 10.072 1.00 95.25 160 ALA A CA 1
ATOM 1287 C C . ALA A 1 160 ? 2.648 12.291 9.542 1.00 95.25 160 ALA A C 1
ATOM 1289 O O . ALA A 1 160 ? 1.917 11.688 8.757 1.00 95.25 160 ALA A O 1
ATOM 1290 N N . VAL A 1 161 ? 3.810 11.777 9.960 1.00 96.44 161 VAL A N 1
ATOM 1291 C CA . VAL A 1 161 ? 4.316 10.454 9.560 1.00 96.44 161 VAL A CA 1
ATOM 1292 C C . VAL A 1 161 ? 4.429 9.542 10.771 1.00 96.44 161 VAL A C 1
ATOM 1294 O O . VAL A 1 161 ? 5.149 9.866 11.714 1.00 96.44 161 VAL A O 1
ATOM 1297 N N . LEU A 1 162 ? 3.804 8.367 10.700 1.00 96.62 162 LEU A N 1
ATOM 1298 C CA . LEU A 1 162 ? 4.051 7.273 11.636 1.00 96.62 162 LEU A CA 1
ATOM 1299 C C . LEU A 1 162 ? 5.162 6.390 11.063 1.00 96.62 162 LEU A C 1
ATOM 1301 O O . LEU A 1 162 ? 5.050 5.842 9.964 1.00 96.62 162 LEU A O 1
ATOM 1305 N N . LYS A 1 163 ? 6.285 6.317 11.785 1.00 94.62 163 LYS A N 1
ATOM 1306 C CA . LYS A 1 163 ? 7.530 5.717 11.277 1.00 94.62 163 LYS A CA 1
ATOM 1307 C C . LYS A 1 163 ? 7.582 4.194 11.414 1.00 94.62 163 LYS A C 1
ATOM 1309 O O . LYS A 1 163 ? 8.402 3.571 10.737 1.00 94.62 163 LYS A O 1
ATOM 1314 N N . ALA A 1 164 ? 6.735 3.595 12.246 1.00 97.06 164 ALA A N 1
ATOM 1315 C CA . ALA A 1 164 ? 6.630 2.144 12.350 1.00 97.06 164 ALA A CA 1
ATOM 1316 C C . ALA A 1 164 ? 6.158 1.527 11.016 1.00 97.06 164 ALA A C 1
ATOM 1318 O O . ALA A 1 164 ? 5.451 2.186 10.246 1.00 97.06 164 ALA A O 1
ATOM 1319 N N . PRO A 1 165 ? 6.600 0.304 10.685 1.00 97.00 165 PRO A N 1
ATOM 1320 C CA . PRO A 1 165 ? 6.351 -0.282 9.378 1.00 97.00 165 PRO A CA 1
ATOM 1321 C C . PRO A 1 165 ? 4.923 -0.824 9.233 1.00 97.00 165 PRO A C 1
ATOM 1323 O O . PRO A 1 165 ? 4.425 -1.554 10.090 1.00 97.00 165 PRO A O 1
ATOM 1326 N N . LEU A 1 166 ? 4.315 -0.525 8.088 1.00 98.06 166 LEU A N 1
ATOM 1327 C CA . LEU A 1 166 ? 3.213 -1.280 7.501 1.00 98.06 166 LEU A CA 1
ATOM 1328 C C . LEU A 1 166 ? 3.818 -2.275 6.508 1.00 98.06 166 LEU A C 1
ATOM 1330 O O . LEU A 1 166 ? 4.466 -1.859 5.543 1.00 98.06 166 LEU A O 1
ATOM 1334 N N . MET A 1 167 ? 3.663 -3.573 6.752 1.00 97.94 167 MET A N 1
ATOM 1335 C CA . MET A 1 167 ? 4.274 -4.608 5.914 1.00 97.94 167 MET A CA 1
ATOM 1336 C C . MET A 1 167 ? 3.397 -4.861 4.693 1.00 97.94 167 MET A C 1
ATOM 1338 O O . MET A 1 167 ? 2.213 -5.124 4.848 1.00 97.94 167 MET A O 1
ATOM 1342 N N . HIS A 1 168 ? 3.960 -4.806 3.486 1.00 96.69 168 HIS A N 1
ATOM 1343 C CA . HIS A 1 168 ? 3.209 -4.971 2.238 1.00 96.69 168 HIS A CA 1
ATOM 1344 C C . HIS A 1 168 ? 3.637 -6.225 1.477 1.00 96.69 168 HIS A C 1
ATOM 1346 O O . HIS A 1 168 ? 4.665 -6.234 0.797 1.00 96.69 168 HIS A O 1
ATOM 1352 N N . HIS A 1 169 ? 2.834 -7.282 1.564 1.00 94.25 169 HIS A N 1
ATOM 1353 C CA . HIS A 1 169 ? 3.085 -8.623 1.018 1.00 94.25 169 HIS A CA 1
ATOM 1354 C C . HIS A 1 169 ? 2.702 -8.763 -0.459 1.00 94.25 169 HIS A C 1
ATOM 1356 O O . HIS A 1 169 ? 2.151 -9.770 -0.893 1.00 94.25 169 HIS A O 1
ATOM 1362 N N . SER A 1 170 ? 3.052 -7.762 -1.260 1.00 81.62 170 SER A N 1
ATOM 1363 C CA . SER A 1 170 ? 2.588 -7.619 -2.645 1.00 81.62 170 SER A CA 1
ATOM 1364 C C . SER A 1 170 ? 3.167 -8.626 -3.644 1.00 81.62 170 SER A C 1
ATOM 1366 O O . SER A 1 170 ? 2.638 -8.767 -4.750 1.00 81.62 170 SER A O 1
ATOM 1368 N N . HIS A 1 171 ? 4.275 -9.298 -3.310 1.00 88.62 171 HIS A N 1
ATOM 1369 C CA . HIS A 1 171 ? 5.057 -10.077 -4.274 1.00 88.62 171 HIS A CA 1
ATOM 1370 C C . HIS A 1 171 ? 5.641 -11.364 -3.669 1.00 88.62 171 HIS A C 1
ATOM 1372 O O . HIS A 1 171 ? 6.855 -11.453 -3.437 1.00 88.62 171 HIS A O 1
ATOM 1378 N N . PRO A 1 172 ? 4.815 -12.404 -3.445 1.00 89.25 172 PRO A N 1
ATOM 1379 C CA . PRO A 1 172 ? 5.286 -13.674 -2.894 1.00 89.25 172 PRO A CA 1
ATOM 1380 C C . PRO A 1 172 ? 6.176 -14.456 -3.873 1.00 89.25 172 PRO A C 1
ATOM 1382 O O . PRO A 1 172 ? 6.999 -15.262 -3.439 1.00 89.25 172 PRO A O 1
ATOM 1385 N N . THR A 1 173 ? 6.035 -14.226 -5.186 1.00 92.69 173 THR A N 1
ATOM 1386 C CA . THR A 1 173 ? 6.803 -14.903 -6.244 1.00 92.69 173 THR A CA 1
ATOM 1387 C C . THR A 1 173 ? 7.213 -13.940 -7.360 1.00 92.69 173 THR A C 1
ATOM 1389 O O . THR A 1 173 ? 6.578 -12.906 -7.576 1.00 92.69 173 THR A O 1
ATOM 1392 N N . ILE A 1 174 ? 8.243 -14.312 -8.131 1.00 92.94 174 ILE A N 1
ATOM 1393 C CA . ILE A 1 174 ? 8.649 -13.569 -9.338 1.00 92.94 174 ILE A CA 1
ATOM 1394 C C . ILE A 1 174 ? 7.527 -13.531 -10.379 1.00 92.94 174 ILE A C 1
ATOM 1396 O O . ILE A 1 174 ? 7.337 -12.506 -11.025 1.00 92.94 174 ILE A O 1
ATOM 1400 N N . ARG A 1 175 ? 6.754 -14.615 -10.519 1.00 92.31 175 ARG A N 1
ATOM 1401 C CA . ARG A 1 175 ? 5.605 -14.664 -11.434 1.00 92.31 175 ARG A CA 1
ATOM 1402 C C . ARG A 1 175 ? 4.578 -13.584 -11.088 1.00 92.31 175 ARG A C 1
ATOM 1404 O O . ARG A 1 175 ? 4.266 -12.764 -11.941 1.00 92.31 175 ARG A O 1
ATOM 1411 N N . SER A 1 176 ? 4.152 -13.528 -9.824 1.00 89.38 176 SER A N 1
ATOM 1412 C CA . SER A 1 176 ? 3.220 -12.502 -9.329 1.00 89.38 176 SER A CA 1
ATOM 1413 C C . SER A 1 176 ? 3.743 -11.082 -9.589 1.00 89.38 176 SER A C 1
ATOM 1415 O O . SER A 1 176 ? 2.997 -10.213 -10.045 1.00 89.38 176 SER A O 1
ATOM 1417 N N . TYR A 1 177 ? 5.045 -10.851 -9.379 1.00 92.56 177 TYR A N 1
ATOM 1418 C CA . TYR A 1 177 ? 5.674 -9.576 -9.716 1.00 92.56 177 TYR A CA 1
ATOM 1419 C C . TYR A 1 177 ? 5.575 -9.246 -11.212 1.00 92.56 177 TYR A C 1
ATOM 1421 O O . TYR A 1 177 ? 5.127 -8.155 -11.561 1.00 92.56 177 TYR A O 1
ATOM 1429 N N . LEU A 1 178 ? 5.969 -10.168 -12.095 1.00 93.12 178 LEU A N 1
ATOM 1430 C CA . LEU A 1 178 ? 5.976 -9.941 -13.543 1.00 93.12 178 LEU A CA 1
ATOM 1431 C C . LEU A 1 178 ? 4.563 -9.711 -14.092 1.00 93.12 178 LEU A C 1
ATOM 1433 O O . LEU A 1 178 ? 4.363 -8.783 -14.875 1.00 93.12 178 LEU A O 1
ATOM 1437 N N . ASP A 1 179 ? 3.573 -10.475 -13.630 1.00 91.06 179 ASP A N 1
ATOM 1438 C CA . ASP A 1 179 ? 2.174 -10.314 -14.039 1.00 91.06 179 ASP A CA 1
ATOM 1439 C C . ASP A 1 179 ? 1.644 -8.913 -13.676 1.00 91.06 179 ASP A C 1
ATOM 1441 O O . ASP A 1 179 ? 0.997 -8.241 -14.492 1.00 91.06 179 ASP A O 1
ATOM 1445 N N . LYS A 1 180 ? 1.976 -8.420 -12.471 1.00 89.88 180 LYS A N 1
ATOM 1446 C CA . LYS A 1 180 ? 1.638 -7.055 -12.036 1.00 89.88 180 LYS A CA 1
ATOM 1447 C C . LYS A 1 180 ? 2.411 -6.010 -12.844 1.00 89.88 180 LYS A C 1
ATOM 1449 O O . LYS A 1 180 ? 1.811 -5.063 -13.350 1.00 89.88 180 LYS A O 1
ATOM 1454 N N . MET A 1 181 ? 3.715 -6.209 -13.040 1.00 94.06 181 MET A N 1
ATOM 1455 C CA . MET A 1 181 ? 4.585 -5.327 -13.822 1.00 94.06 181 MET A CA 1
ATOM 1456 C C . MET A 1 181 ? 4.050 -5.133 -15.246 1.00 94.06 181 MET A C 1
ATOM 1458 O O . MET A 1 181 ? 3.942 -3.996 -15.705 1.00 94.06 181 MET A O 1
ATOM 1462 N N . HIS A 1 182 ? 3.651 -6.201 -15.942 1.00 91.50 182 HIS A N 1
ATOM 1463 C CA . HIS A 1 182 ? 3.119 -6.097 -17.303 1.00 91.50 182 HIS A CA 1
ATOM 1464 C C . HIS A 1 182 ? 1.853 -5.241 -17.378 1.00 91.50 182 HIS A C 1
ATOM 1466 O O . HIS A 1 182 ? 1.725 -4.436 -18.300 1.00 91.50 182 HIS A O 1
ATOM 1472 N N . ARG A 1 183 ? 0.943 -5.371 -16.410 1.00 89.69 183 ARG A N 1
ATOM 1473 C CA . ARG A 1 183 ? -0.292 -4.578 -16.360 1.00 89.69 183 ARG A CA 1
ATOM 1474 C C . ARG A 1 183 ? -0.011 -3.108 -16.049 1.00 89.69 183 ARG A C 1
ATOM 1476 O O . ARG A 1 183 ? -0.462 -2.229 -16.775 1.00 89.69 183 ARG A O 1
ATOM 1483 N N . TYR A 1 184 ? 0.770 -2.849 -15.004 1.00 90.19 184 TYR A N 1
ATOM 1484 C CA . TYR A 1 184 ? 1.018 -1.495 -14.505 1.00 90.19 184 TYR A CA 1
ATOM 1485 C C . TYR A 1 184 ? 1.878 -0.674 -15.469 1.00 90.19 184 TYR A C 1
ATOM 1487 O O . TYR A 1 184 ? 1.563 0.479 -15.735 1.00 90.19 184 TYR A O 1
ATOM 1495 N N . THR A 1 185 ? 2.893 -1.280 -16.093 1.00 94.75 185 THR A N 1
ATOM 1496 C CA . THR A 1 185 ? 3.696 -0.594 -17.123 1.00 94.75 185 THR A CA 1
ATOM 1497 C C . THR A 1 185 ? 2.867 -0.179 -18.340 1.00 94.75 185 THR A C 1
ATOM 1499 O O . THR A 1 185 ? 3.196 0.823 -18.969 1.00 94.75 185 THR A O 1
ATOM 1502 N N . THR A 1 186 ? 1.798 -0.912 -18.684 1.00 93.62 186 THR A N 1
ATOM 1503 C CA . THR A 1 186 ? 0.863 -0.498 -19.746 1.00 93.62 186 THR A CA 1
ATOM 1504 C C . THR A 1 186 ? 0.050 0.722 -19.321 1.00 93.62 186 THR A C 1
ATOM 1506 O O . THR A 1 186 ? -0.002 1.688 -20.077 1.00 93.62 186 THR A O 1
ATOM 1509 N N . LEU A 1 187 ? -0.527 0.702 -18.116 1.00 89.75 187 LEU A N 1
ATOM 1510 C CA . LEU A 1 187 ? -1.323 1.817 -17.587 1.00 89.75 187 LEU A CA 1
ATOM 1511 C C . LEU A 1 187 ? -0.482 3.091 -17.427 1.00 89.75 187 LEU A C 1
ATOM 1513 O O . LEU A 1 187 ? -0.895 4.163 -17.860 1.00 89.75 187 LEU A O 1
ATOM 1517 N N . ASP A 1 188 ? 0.729 2.969 -16.882 1.00 92.00 188 ASP A N 1
ATOM 1518 C CA . ASP A 1 188 ? 1.656 4.094 -16.744 1.00 92.00 188 ASP A CA 1
ATOM 1519 C C . ASP A 1 188 ? 2.058 4.669 -18.108 1.00 92.00 188 ASP A C 1
ATOM 1521 O O . ASP A 1 188 ? 2.131 5.883 -18.274 1.00 92.00 188 ASP A O 1
ATOM 1525 N N . ALA A 1 189 ? 2.309 3.813 -19.104 1.00 93.44 189 ALA A N 1
ATOM 1526 C CA . ALA A 1 189 ? 2.636 4.259 -20.456 1.00 93.44 189 ALA A CA 1
ATOM 1527 C C . ALA A 1 189 ? 1.471 5.008 -21.124 1.00 93.44 189 ALA A C 1
ATOM 1529 O O . ALA A 1 189 ? 1.699 5.995 -21.820 1.00 93.44 189 ALA A O 1
ATOM 1530 N N . GLU A 1 190 ? 0.233 4.559 -20.907 1.00 92.12 190 GLU A N 1
ATOM 1531 C CA . GLU A 1 190 ? -0.979 5.249 -21.372 1.00 92.12 190 GLU A CA 1
ATOM 1532 C C . GLU A 1 190 ? -1.139 6.611 -20.711 1.00 92.12 190 GLU A C 1
ATOM 1534 O O . GLU A 1 190 ? -1.437 7.598 -21.383 1.00 92.12 190 GLU A O 1
ATOM 1539 N N . GLU A 1 191 ? -0.883 6.682 -19.409 1.00 89.81 191 GLU A N 1
ATOM 1540 C CA . GLU A 1 191 ? -0.964 7.929 -18.662 1.00 89.81 191 GLU A CA 1
ATOM 1541 C C . GLU A 1 191 ? 0.118 8.928 -19.095 1.00 89.81 191 GLU A C 1
ATOM 1543 O O . GLU A 1 191 ? -0.169 10.116 -19.262 1.00 89.81 191 GLU A O 1
ATOM 1548 N N . ILE A 1 192 ? 1.342 8.460 -19.359 1.00 92.81 192 ILE A N 1
ATOM 1549 C CA . ILE A 1 192 ? 2.409 9.303 -19.915 1.00 92.81 192 ILE A CA 1
ATOM 1550 C C . ILE A 1 192 ? 2.039 9.767 -21.327 1.00 92.81 192 ILE A C 1
ATOM 1552 O O . ILE A 1 192 ? 2.221 10.942 -21.627 1.00 92.81 192 ILE A O 1
ATOM 1556 N N . ALA A 1 193 ? 1.479 8.904 -22.180 1.00 92.31 193 ALA A N 1
ATOM 1557 C CA . ALA A 1 193 ? 1.015 9.305 -23.512 1.00 92.31 193 ALA A CA 1
ATOM 1558 C C . ALA A 1 193 ? -0.083 10.376 -23.451 1.00 92.31 193 ALA A C 1
ATOM 1560 O O . ALA A 1 193 ? -0.099 11.298 -24.262 1.00 92.31 193 ALA A O 1
ATOM 1561 N N . ARG A 1 194 ? -0.969 10.293 -22.455 1.00 90.50 194 ARG A N 1
ATOM 1562 C CA . ARG A 1 194 ? -2.067 11.243 -22.250 1.00 90.50 194 ARG A CA 1
ATOM 1563 C C . ARG A 1 194 ? -1.608 12.585 -21.677 1.00 90.50 194 ARG A C 1
ATOM 1565 O O . ARG A 1 194 ? -2.142 13.623 -22.053 1.00 90.50 194 ARG A O 1
ATOM 1572 N N . THR A 1 195 ? -0.680 12.569 -20.723 1.00 90.31 195 THR A N 1
ATOM 1573 C CA . THR A 1 195 ? -0.331 13.754 -19.915 1.00 90.31 195 THR A CA 1
ATOM 1574 C C . THR A 1 195 ? 1.040 14.337 -20.237 1.00 90.31 195 THR A C 1
ATOM 1576 O O . THR A 1 195 ? 1.346 15.455 -19.826 1.00 90.31 195 THR A O 1
ATOM 1579 N N . GLY A 1 196 ? 1.907 13.574 -20.901 1.00 90.88 196 GLY A N 1
ATOM 1580 C CA . GLY A 1 196 ? 3.331 13.863 -21.049 1.00 90.88 196 GLY A CA 1
ATOM 1581 C C . GLY A 1 196 ? 4.133 13.731 -19.749 1.00 90.88 196 GLY A C 1
ATOM 1582 O O . GLY A 1 196 ? 5.308 14.098 -19.727 1.00 90.88 196 GLY A O 1
ATOM 1583 N N . HIS A 1 197 ? 3.538 13.254 -18.651 1.00 91.62 197 HIS A N 1
ATOM 1584 C CA . HIS A 1 197 ? 4.165 13.235 -17.332 1.00 91.62 197 HIS A CA 1
ATOM 1585 C C . HIS A 1 197 ? 4.239 11.822 -16.755 1.00 91.62 197 HIS A C 1
ATOM 1587 O O . HIS A 1 197 ? 3.289 11.051 -16.778 1.00 91.62 197 HIS A O 1
ATOM 1593 N N . HIS A 1 198 ? 5.398 11.493 -16.189 1.00 90.69 198 HIS A N 1
ATOM 1594 C CA . HIS A 1 198 ? 5.590 10.299 -15.374 1.00 90.69 198 HIS A CA 1
ATOM 1595 C C . HIS A 1 198 ? 4.835 10.424 -14.048 1.00 90.69 198 HIS A C 1
ATOM 1597 O O . HIS A 1 198 ? 4.698 11.530 -13.529 1.00 90.69 198 HIS A O 1
ATOM 1603 N N . ARG A 1 199 ? 4.488 9.295 -13.412 1.00 86.19 199 ARG A N 1
ATOM 1604 C CA . ARG A 1 199 ? 3.856 9.234 -12.074 1.00 86.19 199 ARG A CA 1
ATOM 1605 C C . ARG A 1 199 ? 4.578 10.024 -10.973 1.00 86.19 199 ARG A C 1
ATOM 1607 O O . ARG A 1 199 ? 3.991 10.385 -9.964 1.00 86.19 199 ARG A O 1
ATOM 1614 N N . SER A 1 200 ? 5.857 10.345 -11.170 1.00 84.75 200 SER A N 1
ATOM 1615 C CA . SER A 1 200 ? 6.614 11.246 -10.289 1.00 84.75 200 SER A CA 1
ATOM 1616 C C . SER A 1 200 ? 6.385 12.745 -10.555 1.00 84.75 200 SER A C 1
ATOM 1618 O O . SER A 1 200 ? 7.156 13.551 -10.046 1.00 84.75 200 SER A O 1
ATOM 1620 N N . GLY A 1 201 ? 5.446 13.122 -11.426 1.00 85.56 201 GLY A N 1
ATOM 1621 C CA . GLY A 1 201 ? 5.199 14.499 -11.873 1.00 85.56 201 GLY A CA 1
ATOM 1622 C C . GLY A 1 201 ? 6.222 15.048 -12.873 1.00 85.56 201 GLY A C 1
ATOM 1623 O O . GLY A 1 201 ? 6.160 16.211 -13.253 1.00 85.56 201 GLY A O 1
ATOM 1624 N N . ARG A 1 202 ? 7.190 14.239 -13.313 1.00 89.50 202 ARG A N 1
ATOM 1625 C CA . ARG A 1 202 ? 8.250 14.699 -14.219 1.00 89.50 202 ARG A CA 1
ATOM 1626 C C . ARG A 1 202 ? 7.798 14.580 -15.667 1.00 89.50 202 ARG A C 1
ATOM 1628 O O . ARG A 1 202 ? 7.418 13.489 -16.083 1.00 89.50 202 ARG A O 1
ATOM 1635 N N . HIS A 1 203 ? 7.949 15.650 -16.438 1.00 92.81 203 HIS A N 1
ATOM 1636 C CA . HIS A 1 203 ? 7.724 15.615 -17.878 1.00 92.81 203 HIS A CA 1
ATOM 1637 C C . HIS A 1 203 ? 8.680 14.629 -18.575 1.00 92.81 203 HIS A C 1
ATOM 1639 O O . HIS A 1 203 ? 9.889 14.632 -18.315 1.00 92.81 203 HIS A O 1
ATOM 1645 N N . ILE A 1 204 ? 8.141 13.775 -19.444 1.00 91.75 204 ILE A N 1
ATOM 1646 C CA . ILE A 1 204 ? 8.893 12.760 -20.183 1.00 91.75 204 ILE A CA 1
ATOM 1647 C C . ILE A 1 204 ? 8.930 13.138 -21.657 1.00 91.75 204 ILE A C 1
ATOM 1649 O O . ILE A 1 204 ? 7.933 13.044 -22.369 1.00 91.75 204 ILE A O 1
ATOM 1653 N N . ARG A 1 205 ? 10.119 13.525 -22.123 1.00 90.00 205 ARG A N 1
ATOM 1654 C CA . ARG A 1 205 ? 10.359 13.757 -23.547 1.00 90.00 205 ARG A CA 1
ATOM 1655 C C . ARG A 1 205 ? 10.600 12.424 -24.255 1.00 90.00 205 ARG A C 1
ATOM 1657 O O . ARG A 1 205 ? 11.418 11.639 -23.763 1.00 90.00 205 ARG A O 1
ATOM 1664 N N . PRO A 1 206 ? 9.926 12.168 -25.383 1.00 90.56 206 PRO A N 1
ATOM 1665 C CA . PRO A 1 206 ? 10.144 10.948 -26.137 1.00 90.56 206 PRO A CA 1
ATOM 1666 C C . PRO A 1 206 ? 11.516 10.949 -26.813 1.00 90.56 206 PRO A C 1
ATOM 1668 O O . PRO A 1 206 ? 12.041 11.992 -27.203 1.00 90.56 206 PRO A O 1
ATOM 1671 N N . GLY A 1 207 ? 12.112 9.766 -26.924 1.00 92.38 207 GLY A N 1
ATOM 1672 C CA . GLY A 1 207 ? 13.385 9.561 -27.604 1.00 92.38 207 GLY A CA 1
ATOM 1673 C C . GLY A 1 207 ? 13.834 8.106 -27.533 1.00 92.38 207 GLY A C 1
ATOM 1674 O O . GLY A 1 207 ? 13.546 7.409 -26.563 1.00 92.38 207 GLY A O 1
ATOM 1675 N N . TYR A 1 208 ? 14.577 7.651 -28.541 1.00 90.50 208 TYR A N 1
ATOM 1676 C CA . TYR A 1 208 ? 14.957 6.240 -28.688 1.00 90.50 208 TYR A CA 1
ATOM 1677 C C . TYR A 1 208 ? 15.703 5.666 -27.467 1.00 90.50 208 TYR A C 1
ATOM 1679 O O . TYR A 1 208 ? 15.431 4.551 -27.032 1.00 90.50 208 TYR A O 1
ATOM 1687 N N . LEU A 1 209 ? 16.601 6.449 -26.855 1.00 95.25 209 LEU A N 1
ATOM 1688 C CA . LEU A 1 209 ? 17.367 6.035 -25.668 1.00 95.25 209 LEU A CA 1
ATOM 1689 C C . LEU A 1 209 ? 16.657 6.319 -24.334 1.00 95.25 209 LEU A C 1
ATOM 1691 O O . LEU A 1 209 ? 17.165 5.939 -23.275 1.00 95.25 209 LEU A O 1
ATOM 1695 N N . MET A 1 210 ? 15.489 6.970 -24.354 1.00 95.38 210 MET A N 1
ATOM 1696 C CA . MET A 1 210 ? 14.743 7.313 -23.142 1.00 95.38 210 MET A CA 1
ATOM 1697 C C . MET A 1 210 ? 14.443 6.086 -22.258 1.00 95.38 210 MET A C 1
ATOM 1699 O O . MET A 1 210 ? 14.701 6.188 -21.056 1.00 95.38 210 MET A O 1
ATOM 1703 N N . PRO A 1 211 ? 13.988 4.921 -22.772 1.00 96.56 211 PRO A N 1
ATOM 1704 C CA . PRO A 1 211 ? 13.681 3.768 -21.921 1.00 96.56 211 PRO A CA 1
ATOM 1705 C C . PRO A 1 211 ? 14.903 3.284 -21.133 1.00 96.56 211 PRO A C 1
ATOM 1707 O O . PRO A 1 211 ? 14.814 3.033 -19.931 1.00 96.56 211 PRO A O 1
ATOM 1710 N N . LEU A 1 212 ? 16.069 3.229 -21.786 1.00 97.31 212 LEU A N 1
ATOM 1711 C CA . LEU A 1 212 ? 17.325 2.834 -21.148 1.00 97.31 212 LEU A CA 1
ATOM 1712 C C . LEU A 1 212 ? 17.732 3.829 -20.055 1.00 97.31 212 LEU A C 1
ATOM 1714 O O . LEU A 1 212 ? 18.124 3.428 -18.959 1.00 97.31 212 LEU A O 1
ATOM 1718 N N . TRP A 1 213 ? 17.594 5.129 -20.318 1.00 96.38 213 TRP A N 1
ATOM 1719 C CA . TRP A 1 213 ? 17.908 6.154 -19.326 1.00 96.38 213 TRP A CA 1
ATOM 1720 C C . TRP A 1 213 ? 16.971 6.102 -18.111 1.00 96.38 213 TRP A C 1
ATOM 1722 O O . TRP A 1 213 ? 17.429 6.240 -16.973 1.00 96.38 213 TRP A O 1
ATOM 1732 N N . LEU A 1 214 ? 15.669 5.859 -18.316 1.00 96.25 214 LEU A N 1
ATOM 1733 C CA . LEU A 1 214 ? 14.714 5.672 -17.218 1.00 96.25 214 LEU A CA 1
ATOM 1734 C C . LEU A 1 214 ? 15.097 4.473 -16.343 1.00 96.25 214 LEU A C 1
ATOM 1736 O O . LEU A 1 214 ? 15.116 4.608 -15.116 1.00 96.25 214 LEU A O 1
ATOM 1740 N N . ALA A 1 215 ? 15.480 3.361 -16.975 1.00 97.81 215 ALA A N 1
ATOM 1741 C CA . ALA A 1 215 ? 15.904 2.135 -16.311 1.00 97.81 215 ALA A CA 1
ATOM 1742 C C . ALA A 1 215 ? 17.150 2.333 -15.441 1.00 97.81 215 ALA A C 1
ATOM 1744 O O . ALA A 1 215 ? 17.118 2.070 -14.237 1.00 97.81 215 ALA A O 1
ATOM 1745 N N . VAL A 1 216 ? 18.231 2.863 -16.028 1.00 97.94 216 VAL A N 1
ATOM 1746 C CA . VAL A 1 216 ? 19.502 3.104 -15.323 1.00 97.94 216 VAL A CA 1
ATOM 1747 C C . VAL A 1 216 ? 19.294 4.070 -14.162 1.00 97.94 216 VAL A C 1
ATOM 1749 O O . VAL A 1 216 ? 19.740 3.817 -13.043 1.00 97.94 216 VAL A O 1
ATOM 1752 N N . ARG A 1 217 ? 18.562 5.163 -14.390 1.00 96.19 217 ARG A N 1
ATOM 1753 C CA . ARG A 1 217 ? 18.277 6.150 -13.347 1.00 96.19 217 ARG A CA 1
ATOM 1754 C C . ARG A 1 217 ? 17.496 5.541 -12.184 1.00 96.19 217 ARG A C 1
ATOM 1756 O O . ARG A 1 217 ? 17.805 5.840 -11.032 1.00 96.19 217 ARG A O 1
ATOM 1763 N N . GLN A 1 218 ? 16.479 4.726 -12.459 1.00 96.88 218 GLN A N 1
ATOM 1764 C CA . GLN A 1 218 ? 15.688 4.097 -11.405 1.00 96.88 218 GLN A CA 1
ATOM 1765 C C . GLN A 1 218 ? 16.504 3.065 -10.628 1.00 96.88 218 GLN A C 1
ATOM 1767 O O . GLN A 1 218 ? 16.440 3.062 -9.398 1.00 96.88 218 GLN A O 1
ATOM 1772 N N . PHE A 1 219 ? 17.318 2.261 -11.318 1.00 97.94 219 PHE A N 1
ATOM 1773 C CA . PHE A 1 219 ? 18.250 1.341 -10.674 1.00 97.94 219 PHE A CA 1
ATOM 1774 C C . PHE A 1 219 ? 19.186 2.091 -9.718 1.00 97.94 219 PHE A C 1
ATOM 1776 O O . PHE A 1 219 ? 19.201 1.791 -8.529 1.00 97.94 219 PHE A O 1
ATOM 1783 N N . LEU A 1 220 ? 19.896 3.125 -10.190 1.00 97.56 220 LEU A N 1
ATOM 1784 C CA . LEU A 1 220 ? 20.833 3.896 -9.360 1.00 97.56 220 LEU A CA 1
ATOM 1785 C C . LEU A 1 220 ? 20.136 4.595 -8.185 1.00 97.56 220 LEU A C 1
ATOM 1787 O O . LEU A 1 220 ? 20.664 4.617 -7.071 1.00 97.56 220 LEU A O 1
ATOM 1791 N N . LYS A 1 221 ? 18.928 5.129 -8.407 1.00 96.31 221 LYS A N 1
ATOM 1792 C CA . LYS A 1 221 ? 18.115 5.738 -7.347 1.00 96.31 221 LYS A CA 1
ATOM 1793 C C . LYS A 1 221 ? 17.813 4.735 -6.235 1.00 96.31 221 LYS A C 1
ATOM 1795 O O . LYS A 1 221 ? 17.964 5.076 -5.066 1.00 96.31 221 LYS A O 1
ATOM 1800 N N . LEU A 1 222 ? 17.343 3.534 -6.567 1.00 97.00 222 LEU A N 1
ATOM 1801 C CA . LEU A 1 222 ? 16.989 2.551 -5.543 1.00 97.00 222 LEU A CA 1
ATOM 1802 C C . LEU A 1 222 ? 18.230 1.917 -4.914 1.00 97.00 222 LEU A C 1
ATOM 1804 O O . LEU A 1 222 ? 18.332 1.831 -3.693 1.00 97.00 222 LEU A O 1
ATOM 1808 N N . PHE A 1 223 ? 19.197 1.536 -5.740 1.00 96.75 223 PHE A N 1
ATOM 1809 C CA . PHE A 1 223 ? 20.369 0.790 -5.313 1.00 96.75 223 PHE A CA 1
ATOM 1810 C C . PHE A 1 223 ? 21.309 1.632 -4.443 1.00 96.75 223 PHE A C 1
ATOM 1812 O O . PHE A 1 223 ? 21.699 1.192 -3.362 1.00 96.75 223 PHE A O 1
ATOM 1819 N N . ILE A 1 224 ? 21.622 2.860 -4.880 1.00 95.38 224 ILE A N 1
ATOM 1820 C CA . ILE A 1 224 ? 22.579 3.749 -4.206 1.00 95.38 224 ILE A CA 1
ATOM 1821 C C . ILE A 1 224 ? 21.849 4.724 -3.282 1.00 95.38 224 ILE A C 1
ATOM 1823 O O . ILE A 1 224 ? 22.040 4.688 -2.069 1.00 95.38 224 ILE A O 1
ATOM 1827 N N . TYR A 1 225 ? 20.989 5.590 -3.832 1.00 96.12 225 TYR A N 1
ATOM 1828 C CA . TYR A 1 225 ? 20.399 6.691 -3.056 1.00 96.12 225 TYR A CA 1
ATOM 1829 C C . TYR A 1 225 ? 19.444 6.194 -1.962 1.00 96.12 225 TYR A C 1
ATOM 1831 O O . TYR A 1 225 ? 19.511 6.657 -0.825 1.00 96.12 225 TYR A O 1
ATOM 1839 N N . ARG A 1 226 ? 18.594 5.210 -2.272 1.00 95.19 226 ARG A N 1
ATOM 1840 C CA . ARG A 1 226 ? 17.720 4.556 -1.283 1.00 95.19 226 ARG A CA 1
ATOM 1841 C C . ARG A 1 226 ? 18.402 3.399 -0.558 1.00 95.19 226 ARG A C 1
ATOM 1843 O O . ARG A 1 226 ? 17.766 2.794 0.287 1.00 95.19 226 ARG A O 1
ATOM 1850 N N . ARG A 1 227 ? 19.681 3.124 -0.840 1.00 96.94 227 ARG A N 1
ATOM 1851 C CA . ARG A 1 227 ? 20.492 2.086 -0.183 1.00 96.94 227 ARG A CA 1
ATOM 1852 C C . ARG A 1 227 ? 19.896 0.674 -0.273 1.00 96.94 227 ARG A C 1
ATOM 1854 O O . ARG A 1 227 ? 20.096 -0.127 0.632 1.00 96.94 227 ARG A O 1
ATOM 1861 N N . GLY A 1 228 ? 19.218 0.342 -1.374 1.00 95.62 228 GLY A N 1
ATOM 1862 C CA . GLY A 1 228 ? 18.625 -0.984 -1.590 1.00 95.62 228 GLY A CA 1
ATOM 1863 C C . GLY A 1 228 ? 19.630 -2.140 -1.563 1.00 95.62 228 GLY A C 1
ATOM 1864 O O . GLY A 1 228 ? 19.246 -3.275 -1.310 1.00 95.62 228 GLY A O 1
ATOM 1865 N N . LEU A 1 229 ? 20.927 -1.870 -1.754 1.00 95.38 229 LEU A N 1
ATOM 1866 C CA . LEU A 1 229 ? 21.991 -2.859 -1.541 1.00 95.38 229 LEU A CA 1
ATOM 1867 C C . LEU A 1 229 ? 22.004 -3.425 -0.106 1.00 95.38 229 LEU A C 1
ATOM 1869 O O . LEU A 1 229 ? 22.360 -4.585 0.091 1.00 95.38 229 LEU A O 1
ATOM 1873 N N . LEU A 1 230 ? 21.612 -2.628 0.893 1.00 97.00 230 LEU A N 1
ATOM 1874 C CA . LEU A 1 230 ? 21.605 -3.047 2.297 1.00 97.00 230 LEU A CA 1
ATOM 1875 C C . LEU A 1 230 ? 20.496 -4.069 2.609 1.00 97.00 230 LEU A C 1
ATOM 1877 O O . LEU A 1 230 ? 20.605 -4.793 3.592 1.00 97.00 230 LEU A O 1
ATOM 1881 N N . ASP A 1 231 ? 19.493 -4.207 1.732 1.00 96.31 231 ASP A N 1
ATOM 1882 C CA . ASP A 1 231 ? 18.464 -5.258 1.801 1.00 96.31 231 ASP A CA 1
ATOM 1883 C C . ASP A 1 231 ? 18.947 -6.608 1.205 1.00 96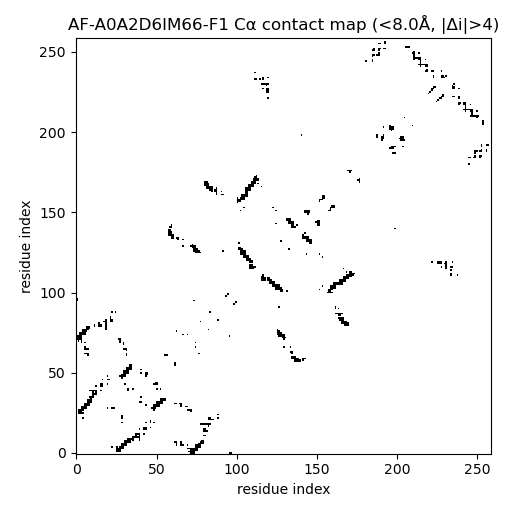.31 231 ASP A C 1
ATOM 1885 O O . ASP A 1 231 ? 18.170 -7.549 1.002 1.00 96.31 231 ASP A O 1
ATOM 1889 N N . GLY A 1 232 ? 20.244 -6.725 0.895 1.00 95.69 232 GLY A N 1
ATOM 1890 C CA . GLY A 1 232 ? 20.879 -7.953 0.420 1.00 95.69 232 GLY A CA 1
ATOM 1891 C C . GLY A 1 232 ? 20.415 -8.388 -0.980 1.00 95.69 232 GLY A C 1
ATOM 1892 O O . GLY A 1 232 ? 20.045 -7.551 -1.809 1.00 95.69 232 GLY A O 1
ATOM 1893 N N . PRO A 1 233 ? 20.421 -9.704 -1.286 1.00 95.31 233 PRO A N 1
ATOM 1894 C CA . PRO A 1 233 ? 20.062 -10.207 -2.616 1.00 95.31 233 PRO A CA 1
ATOM 1895 C C . PRO A 1 233 ? 18.643 -9.836 -3.069 1.00 95.31 233 PRO A C 1
ATOM 1897 O O . PRO A 1 233 ? 18.425 -9.581 -4.253 1.00 95.31 233 PRO A O 1
ATOM 1900 N N . ALA A 1 234 ? 17.685 -9.773 -2.136 1.00 94.56 234 ALA A N 1
ATOM 1901 C CA . ALA A 1 234 ? 16.309 -9.374 -2.436 1.00 94.56 234 ALA A CA 1
ATOM 1902 C C . ALA A 1 234 ? 16.236 -7.895 -2.846 1.00 94.56 234 ALA A C 1
ATOM 1904 O O . ALA A 1 234 ? 15.595 -7.570 -3.845 1.00 94.56 234 ALA A O 1
ATOM 1905 N N . GLY A 1 235 ? 16.956 -7.020 -2.136 1.00 96.06 235 GLY A N 1
ATOM 1906 C CA . GLY A 1 235 ? 17.081 -5.606 -2.483 1.00 96.06 235 GLY A CA 1
ATOM 1907 C C . GLY A 1 235 ? 17.756 -5.368 -3.830 1.00 96.06 235 GLY A C 1
ATOM 1908 O O . GLY A 1 235 ? 17.259 -4.585 -4.642 1.00 96.06 235 GLY A O 1
ATOM 1909 N N . TRP A 1 236 ? 18.849 -6.084 -4.115 1.00 96.50 236 TRP A N 1
ATOM 1910 C CA . TRP A 1 236 ? 19.509 -6.027 -5.424 1.00 96.50 236 TRP A CA 1
ATOM 1911 C C . TRP A 1 236 ? 18.551 -6.418 -6.556 1.00 96.50 236 TRP A C 1
ATOM 1913 O O . TRP A 1 236 ? 18.388 -5.659 -7.515 1.00 96.50 236 TRP A O 1
ATOM 1923 N N . LEU A 1 237 ? 17.865 -7.557 -6.420 1.00 96.50 237 LEU A N 1
ATOM 1924 C CA . LEU A 1 237 ? 16.931 -8.043 -7.433 1.00 96.50 237 LEU A CA 1
ATOM 1925 C C . LEU A 1 237 ? 15.762 -7.071 -7.632 1.00 96.50 237 LEU A C 1
ATOM 1927 O O . LEU A 1 237 ? 15.392 -6.780 -8.769 1.00 96.50 237 LEU A O 1
ATOM 1931 N N . TRP A 1 238 ? 15.231 -6.501 -6.548 1.00 96.50 238 TRP A N 1
ATOM 1932 C CA . TRP A 1 238 ? 14.199 -5.468 -6.618 1.00 96.50 238 TRP A CA 1
ATOM 1933 C C . TRP A 1 238 ? 14.660 -4.231 -7.394 1.00 96.50 238 TRP A C 1
ATOM 1935 O O . TRP A 1 238 ? 13.902 -3.687 -8.200 1.00 96.50 238 TRP A O 1
ATOM 1945 N N . CYS A 1 239 ? 15.903 -3.785 -7.192 1.00 97.19 239 CYS A N 1
ATOM 1946 C CA . CYS A 1 239 ? 16.466 -2.653 -7.928 1.00 97.19 239 CYS A CA 1
ATOM 1947 C C . CYS A 1 239 ? 16.565 -2.954 -9.430 1.00 97.19 239 CYS A C 1
ATOM 1949 O O . CYS A 1 239 ? 16.182 -2.106 -10.239 1.00 97.19 239 CYS A O 1
ATOM 1951 N N . VAL A 1 240 ? 17.032 -4.153 -9.805 1.00 97.50 240 VAL A N 1
ATOM 1952 C CA . VAL A 1 240 ? 17.113 -4.597 -11.210 1.00 97.50 240 VAL A CA 1
ATOM 1953 C C . VAL A 1 240 ? 15.726 -4.630 -11.845 1.00 97.50 240 VAL A C 1
ATOM 1955 O O . VAL A 1 240 ? 15.512 -4.017 -12.891 1.00 97.50 240 VAL A O 1
ATOM 1958 N N . LEU A 1 241 ? 14.768 -5.285 -11.190 1.00 96.69 241 LEU A N 1
ATOM 1959 C CA . LEU A 1 241 ? 13.401 -5.407 -11.691 1.00 96.69 241 LEU A CA 1
ATOM 1960 C C . LEU A 1 241 ? 12.692 -4.049 -11.777 1.00 96.69 241 LEU A C 1
ATOM 1962 O O . LEU A 1 241 ? 11.997 -3.783 -12.751 1.00 96.69 241 LEU A O 1
ATOM 1966 N N . SER A 1 242 ? 12.932 -3.146 -10.825 1.00 95.88 242 SER A N 1
ATOM 1967 C CA . SER A 1 242 ? 12.416 -1.771 -10.876 1.00 95.88 242 SER A CA 1
ATOM 1968 C C . SER A 1 242 ? 13.015 -0.954 -12.023 1.00 95.88 242 SER A C 1
ATOM 1970 O O . SER A 1 242 ? 12.331 -0.117 -12.608 1.00 95.88 242 SER A O 1
ATOM 1972 N N . GLY A 1 243 ? 14.289 -1.176 -12.361 1.00 97.50 243 GLY A N 1
ATOM 1973 C CA . GLY A 1 243 ? 14.892 -0.604 -13.565 1.00 97.50 243 GLY A CA 1
ATOM 1974 C C . GLY A 1 243 ? 14.243 -1.161 -14.833 1.00 97.50 243 GLY A C 1
ATOM 1975 O O . GLY A 1 243 ? 13.874 -0.402 -15.727 1.00 97.50 243 GLY A O 1
ATOM 1976 N N . TYR A 1 244 ? 14.028 -2.475 -14.884 1.00 97.75 244 TYR A N 1
ATOM 1977 C CA . TYR A 1 244 ? 13.350 -3.125 -16.004 1.00 97.75 244 TYR A CA 1
ATOM 1978 C C . TYR A 1 244 ? 11.888 -2.673 -16.163 1.00 97.75 244 TYR A C 1
ATOM 1980 O O . TYR A 1 244 ? 11.441 -2.449 -17.284 1.00 97.75 244 TYR A O 1
ATOM 1988 N N . TYR A 1 245 ? 11.169 -2.436 -15.062 1.00 96.94 245 TYR A N 1
ATOM 1989 C CA . TYR A 1 245 ? 9.836 -1.828 -15.079 1.00 96.94 245 TYR A CA 1
ATOM 1990 C C . TYR A 1 245 ? 9.845 -0.506 -15.861 1.00 96.94 245 TYR A C 1
ATOM 1992 O O . TYR A 1 245 ? 9.020 -0.288 -16.745 1.00 96.94 245 TYR A O 1
ATOM 2000 N N . GLU A 1 246 ? 10.783 0.388 -15.543 1.00 97.06 246 GLU A N 1
ATOM 2001 C CA . GLU A 1 246 ? 10.896 1.707 -16.181 1.00 97.06 246 GLU A CA 1
ATOM 2002 C C . GLU A 1 246 ? 11.303 1.611 -17.651 1.00 97.06 246 GLU A C 1
ATOM 2004 O O . GLU A 1 246 ? 10.811 2.383 -18.477 1.00 97.06 246 GLU A O 1
ATOM 2009 N N . PHE A 1 247 ? 12.155 0.639 -17.987 1.00 97.44 247 PHE A N 1
ATOM 2010 C CA . PHE A 1 247 ? 12.476 0.314 -19.372 1.00 97.44 247 PHE A CA 1
ATOM 2011 C C . PHE A 1 247 ? 11.218 -0.083 -20.150 1.00 97.44 247 PHE A C 1
ATOM 2013 O O . PHE A 1 247 ? 10.917 0.501 -21.188 1.00 97.44 247 PHE A O 1
ATOM 2020 N N . GLU A 1 248 ? 10.463 -1.053 -19.637 1.00 97.25 248 GLU A N 1
ATOM 2021 C CA . GLU A 1 248 ? 9.304 -1.610 -20.332 1.00 97.25 248 GLU A CA 1
ATOM 2022 C C . GLU A 1 248 ? 8.161 -0.594 -20.445 1.00 97.25 248 GLU A C 1
ATOM 2024 O O . GLU A 1 248 ? 7.557 -0.458 -21.508 1.00 97.25 248 GLU A O 1
ATOM 2029 N N . MET A 1 249 ? 7.911 0.188 -19.391 1.00 96.25 249 MET A N 1
ATOM 2030 C CA . MET A 1 249 ? 6.999 1.336 -19.439 1.00 96.25 249 MET A CA 1
ATOM 2031 C C . MET A 1 249 ? 7.432 2.336 -20.518 1.00 96.25 249 MET A C 1
ATOM 2033 O O . MET A 1 249 ? 6.615 2.758 -21.332 1.00 96.25 249 MET A O 1
ATOM 2037 N N . GLY A 1 250 ? 8.718 2.695 -20.557 1.00 95.69 250 GLY A N 1
ATOM 2038 C CA . GLY A 1 250 ? 9.253 3.612 -21.557 1.00 95.69 250 GLY A CA 1
ATOM 2039 C C . GLY A 1 250 ? 9.104 3.089 -22.988 1.00 95.69 250 GLY A C 1
ATOM 2040 O O . GLY A 1 250 ? 8.707 3.836 -23.879 1.00 95.69 250 GLY A O 1
ATOM 2041 N N . ARG A 1 251 ? 9.367 1.797 -23.209 1.00 96.06 251 ARG A N 1
ATOM 2042 C CA . ARG A 1 251 ? 9.192 1.134 -24.508 1.00 96.06 251 ARG A CA 1
ATOM 2043 C C . ARG A 1 251 ? 7.727 1.144 -24.953 1.00 96.06 251 ARG A C 1
ATOM 2045 O O . ARG A 1 251 ? 7.440 1.468 -26.102 1.00 96.06 251 ARG A O 1
ATOM 2052 N N . LYS A 1 252 ? 6.802 0.819 -24.044 1.00 95.50 252 LYS A N 1
ATOM 2053 C CA . LYS A 1 252 ? 5.353 0.862 -24.299 1.00 95.50 252 LYS A CA 1
ATOM 2054 C C . LYS A 1 252 ? 4.848 2.275 -24.565 1.00 95.50 252 LYS A C 1
ATOM 2056 O O . LYS A 1 252 ? 3.960 2.436 -25.391 1.00 95.50 252 LYS A O 1
ATOM 2061 N N . TYR A 1 253 ? 5.402 3.275 -23.879 1.00 94.56 253 TYR A N 1
ATOM 2062 C CA . TYR A 1 253 ? 5.088 4.678 -24.129 1.00 94.56 253 TYR A CA 1
ATOM 2063 C C . TYR A 1 253 ? 5.469 5.061 -25.558 1.00 94.56 253 TYR A C 1
ATOM 2065 O O . TYR A 1 253 ? 4.598 5.521 -26.283 1.00 94.56 253 TYR A O 1
ATOM 2073 N N . LEU A 1 254 ? 6.708 4.786 -25.989 1.00 93.38 254 LEU A N 1
ATOM 2074 C CA . LEU A 1 254 ? 7.160 5.088 -27.355 1.00 93.38 254 LEU A CA 1
ATOM 2075 C C . LEU A 1 254 ? 6.254 4.457 -28.422 1.00 93.38 254 LEU A C 1
ATOM 2077 O O . LEU A 1 254 ? 5.864 5.146 -29.353 1.00 93.38 254 LEU A O 1
ATOM 2081 N N . ALA A 1 255 ? 5.843 3.200 -28.236 1.00 91.81 255 ALA A N 1
ATOM 2082 C CA . ALA A 1 255 ? 4.938 2.505 -29.159 1.00 91.81 255 ALA A CA 1
ATOM 2083 C C . ALA A 1 255 ? 3.505 3.081 -29.212 1.00 91.81 255 ALA A C 1
ATOM 2085 O O . ALA A 1 255 ? 2.698 2.643 -30.025 1.00 91.81 255 ALA A O 1
ATOM 2086 N N . LYS A 1 256 ? 3.140 4.001 -28.310 1.00 87.38 256 LYS A N 1
ATOM 2087 C CA . LYS A 1 256 ? 1.821 4.661 -28.280 1.00 87.38 256 LYS A CA 1
ATOM 2088 C C . LYS A 1 256 ? 1.828 6.059 -28.886 1.00 87.38 256 LYS A C 1
ATOM 2090 O O . LYS A 1 256 ? 0.758 6.610 -29.118 1.00 87.38 256 LYS A O 1
ATOM 2095 N N . ILE A 1 257 ? 3.003 6.637 -29.095 1.00 82.69 257 ILE A N 1
ATOM 2096 C CA . ILE A 1 257 ? 3.177 8.008 -29.581 1.00 82.69 257 ILE A CA 1
ATOM 2097 C C . ILE A 1 257 ? 3.911 8.035 -30.921 1.00 82.69 257 ILE A C 1
ATOM 2099 O O . ILE A 1 257 ? 4.612 9.009 -31.180 1.00 82.69 257 ILE A O 1
ATOM 2103 N N . ASP A 1 258 ? 3.815 6.949 -31.700 1.00 65.12 258 ASP A N 1
ATOM 2104 C CA . ASP A 1 258 ? 4.561 6.768 -32.948 1.00 65.12 258 ASP A CA 1
ATOM 2105 C C . ASP A 1 258 ? 4.644 8.072 -33.764 1.00 65.12 258 ASP A C 1
ATOM 2107 O O . ASP A 1 258 ? 3.651 8.784 -33.940 1.00 65.12 258 ASP A O 1
ATOM 2111 N N . TYR A 1 259 ? 5.890 8.361 -34.158 1.00 49.66 259 TYR A N 1
ATOM 2112 C CA . TYR A 1 259 ? 6.410 9.580 -34.785 1.00 49.66 259 TYR A CA 1
ATOM 2113 C C . TYR A 1 259 ? 5.767 9.930 -36.129 1.00 49.66 259 TYR A C 1
ATOM 2115 O O . TYR A 1 259 ? 5.508 9.001 -36.927 1.00 49.66 259 TYR A O 1
#

pLDDT: mean 94.11, std 5.82, range [49.66, 98.81]

Sequence (259 aa):
MQLSAIVITRNEEDNIERCLTSVAFADERIVVDAESTDKTAQLARDAGATVFVRPWPGYGPQKNFGRAQAKGEWLLFIDADEEVTDELQQLIVEAMTNPDKDFYWLRIVTVFLRRPLWHLYGHNPRLMRRASGQWNDAKVHEQVETNMGERIALGDTHSAVLKAPLMHHSHPTIRSYLDKMHRYTTLDAEEIARTGHHRSGRHIRPGYLMPLWLAVRQFLKLFIYRRGLLDGPAGWLWCVLSGYYEFEMGRKYLAKIDY

Secondary structure (DSSP, 8-state):
--EEEEEEESS-TTTHHHHHHHTTTSSEEEEEE---SSSHHHHHHHTT-EEEE-----HHHHHHHHHHH---SEEEEEETTEEE-HHHHHHHHHHHHS-S-SEEEEEEEEEETTEEEEEEEEEEEEEEETTTEEE---SSS--EEETTSPBPPTT-TTEEEEEEEEEEEEESSHHHHHHHHHHHHHHHHHHHHHHSB-TTS-B----TTHHHHHHHHHHHIIIIIT-GGGGHHHHHHHHHHHHHHHHHHHHHHHTTS--

Solvent-accessible surface area (backbone atoms only — not comparable to full-atom values): 13441 Å² total; per-residue (Å²): 138,45,34,19,34,33,28,52,42,62,64,38,58,93,26,36,58,60,21,52,58,43,48,60,86,35,80,36,43,39,35,38,32,40,64,48,90,58,57,27,68,56,50,39,42,75,71,66,30,52,72,46,78,42,82,77,84,40,60,14,57,48,52,43,50,43,56,72,71,48,84,30,57,32,34,36,54,44,52,35,48,30,34,52,34,74,67,29,50,53,52,51,55,48,46,67,73,66,56,88,47,52,32,30,25,37,26,34,26,38,21,48,63,83,38,73,22,83,48,56,56,50,72,49,78,33,38,31,34,53,89,52,41,49,53,37,82,40,82,69,84,52,47,51,20,34,82,86,69,48,73,71,50,93,78,34,91,56,32,45,74,47,81,44,50,34,40,31,55,78,20,73,41,71,65,56,40,51,59,49,46,60,55,49,26,49,55,53,16,51,46,25,68,74,68,41,31,41,98,84,73,45,76,58,76,88,55,93,63,41,19,59,52,44,12,54,52,44,22,49,44,35,35,59,76,40,36,14,53,78,37,40,73,58,23,46,50,50,21,52,51,51,10,49,45,37,24,51,16,36,51,50,24,52,73,72,62,71,129

Foldseek 3Di:
DAEEEEEEDEQLPVQQLQALVLVVVGPAYEYEYQPHPDCNQVSNVVSPHHYHYDHDLADQVSRVVSLVVDPGQKYFYDYSQKGHDPLNVVVLVVCVVDPQAFWEWEWEWEQALNATQPLDTDIATGMGGSQFWGWDSDRPPIFIAGPVRHGDDAPDSRYDYDHDYIYGDQHNDPVSVVVVLVVVLLVQLVVCLVPCAGPVRHRQDADPCSLVVQLVVQLCCQVPVSVLCVSPPRSNVVSNVRSVSSSSSNVSNCVVNPD